Protein AF-A0A936U5T5-F1 (afdb_monomer_lite)

Radius of gyration: 50.11 Å; chains: 1; bounding box: 121×42×138 Å

Structure (mmCIF, N/CA/C/O backbone):
data_AF-A0A936U5T5-F1
#
_entry.id   AF-A0A936U5T5-F1
#
loop_
_atom_site.group_PDB
_atom_site.id
_atom_site.type_symbol
_atom_site.label_atom_id
_atom_site.label_alt_id
_atom_site.label_comp_id
_atom_site.label_asym_id
_atom_site.label_entity_id
_atom_site.label_seq_id
_atom_site.pdbx_PDB_ins_code
_atom_site.Cartn_x
_atom_site.Cartn_y
_atom_site.Cartn_z
_atom_site.occupancy
_atom_site.B_iso_or_equiv
_atom_site.auth_seq_id
_atom_site.auth_comp_id
_atom_site.auth_asym_id
_atom_site.auth_atom_id
_atom_site.pdbx_PDB_model_num
ATOM 1 N N . MET A 1 1 ? 50.072 7.100 -84.224 1.00 43.47 1 MET A N 1
ATOM 2 C CA . MET A 1 1 ? 51.448 7.571 -83.967 1.00 43.47 1 MET A CA 1
ATOM 3 C C . MET A 1 1 ? 51.485 8.010 -82.515 1.00 43.47 1 MET A C 1
ATOM 5 O O . MET A 1 1 ? 50.604 8.771 -82.146 1.00 43.47 1 MET A O 1
ATOM 9 N N . LEU A 1 2 ? 52.466 7.486 -81.767 1.00 35.78 2 LEU A N 1
ATOM 10 C CA . LEU A 1 2 ? 52.698 7.555 -80.311 1.00 35.78 2 LEU A CA 1
ATOM 11 C C . LEU A 1 2 ? 51.750 6.726 -79.426 1.00 35.78 2 LEU A C 1
ATOM 13 O O . LEU A 1 2 ? 50.545 6.804 -79.601 1.00 35.78 2 LEU A O 1
ATOM 17 N N . LEU A 1 3 ? 52.203 5.980 -78.417 1.00 32.38 3 LEU A N 1
ATOM 18 C CA . LEU A 1 3 ? 53.489 5.326 -78.128 1.00 32.38 3 LEU A CA 1
ATOM 19 C C . LEU A 1 3 ? 53.151 4.351 -76.979 1.00 32.38 3 LEU A C 1
ATOM 21 O O . LEU A 1 3 ? 52.779 4.804 -75.904 1.00 32.38 3 LEU A O 1
ATOM 25 N N . PHE A 1 4 ? 53.202 3.036 -77.208 1.00 38.31 4 PHE A N 1
ATOM 26 C CA . PHE A 1 4 ? 53.143 2.054 -76.119 1.00 38.31 4 PHE A CA 1
ATOM 27 C C . PHE A 1 4 ? 54.499 2.097 -75.414 1.00 38.31 4 PHE A C 1
ATOM 29 O O . PHE A 1 4 ? 55.505 1.676 -75.989 1.00 38.31 4 PHE A O 1
ATOM 36 N N . THR A 1 5 ? 54.551 2.641 -74.204 1.00 39.59 5 THR A N 1
ATOM 37 C CA . THR A 1 5 ? 55.725 2.528 -73.338 1.00 39.59 5 THR A CA 1
ATOM 38 C C . THR A 1 5 ? 55.729 1.117 -72.755 1.00 39.59 5 THR A C 1
ATOM 40 O O . THR A 1 5 ? 55.034 0.832 -71.786 1.00 39.59 5 THR A O 1
ATOM 43 N N . LEU A 1 6 ? 56.477 0.206 -73.385 1.00 37.16 6 LEU A N 1
ATOM 44 C CA . LEU A 1 6 ? 56.925 -1.015 -72.719 1.00 37.16 6 LEU A CA 1
ATOM 45 C C . LEU A 1 6 ? 57.830 -0.590 -71.555 1.00 37.16 6 LEU A C 1
ATOM 47 O O . LEU A 1 6 ? 58.914 -0.056 -71.796 1.00 37.16 6 LEU A O 1
ATOM 51 N N . LEU A 1 7 ? 57.409 -0.849 -70.315 1.00 41.25 7 LEU A N 1
ATOM 52 C CA . LEU A 1 7 ? 58.344 -0.949 -69.199 1.00 41.25 7 LEU A CA 1
ATOM 53 C C . LEU A 1 7 ? 59.253 -2.146 -69.492 1.00 41.25 7 LEU A C 1
ATOM 55 O O . LEU A 1 7 ? 58.819 -3.298 -69.495 1.00 41.25 7 LEU A O 1
ATOM 59 N N . SER A 1 8 ? 60.510 -1.868 -69.822 1.00 39.84 8 SER A N 1
ATOM 60 C CA . SER A 1 8 ? 61.533 -2.896 -69.923 1.00 39.84 8 SER A CA 1
ATOM 61 C C . SER A 1 8 ? 61.809 -3.439 -68.525 1.00 39.84 8 SER A C 1
ATOM 63 O O . SER A 1 8 ? 62.312 -2.707 -67.672 1.00 39.84 8 SER A O 1
ATOM 65 N N . LEU A 1 9 ? 61.519 -4.724 -68.312 1.00 45.31 9 LEU A N 1
ATOM 66 C CA . LEU A 1 9 ? 62.099 -5.509 -67.225 1.00 45.31 9 LEU A CA 1
ATOM 67 C C . LEU A 1 9 ? 63.617 -5.545 -67.454 1.00 45.31 9 LEU A C 1
ATOM 69 O O . LEU A 1 9 ? 64.144 -6.365 -68.208 1.00 45.31 9 LEU A O 1
ATOM 73 N N . THR A 1 10 ? 64.313 -4.569 -66.885 1.00 42.59 10 THR A N 1
ATOM 74 C CA . THR A 1 10 ? 65.771 -4.520 -66.902 1.00 42.59 10 THR A CA 1
ATOM 75 C C . THR A 1 10 ? 66.229 -5.471 -65.811 1.00 42.59 10 THR A C 1
ATOM 77 O O . THR A 1 10 ? 66.023 -5.210 -64.631 1.00 42.59 10 THR A O 1
ATOM 80 N N . GLY A 1 11 ? 66.753 -6.623 -66.228 1.00 39.19 11 GLY A N 1
ATOM 81 C CA . GLY A 1 11 ? 67.249 -7.650 -65.324 1.00 39.19 11 GLY A CA 1
ATOM 82 C C . GLY A 1 11 ? 68.332 -7.128 -64.381 1.00 39.19 11 GLY A C 1
ATOM 83 O O . GLY A 1 11 ? 69.068 -6.194 -64.704 1.00 39.19 11 GLY A O 1
ATOM 84 N N . CYS A 1 12 ? 68.418 -7.783 -63.225 1.00 45.00 12 CYS A N 1
ATOM 85 C CA . CYS A 1 12 ? 69.469 -7.612 -62.234 1.00 45.00 12 CYS A CA 1
ATOM 86 C C . CYS A 1 12 ? 70.849 -7.728 -62.904 1.00 45.00 12 CYS A C 1
ATOM 88 O O . CYS A 1 12 ? 71.232 -8.800 -63.373 1.00 45.00 12 CYS A O 1
ATOM 90 N N . VAL A 1 13 ? 71.602 -6.629 -62.957 1.00 39.16 13 VAL A N 1
ATOM 91 C CA . VAL A 1 13 ? 73.032 -6.647 -63.291 1.00 39.16 13 VAL A CA 1
ATOM 92 C C . VAL A 1 13 ? 73.784 -6.164 -62.062 1.00 39.16 13 VAL A C 1
ATOM 94 O O . VAL A 1 13 ? 73.657 -5.008 -61.669 1.00 39.16 13 VAL A O 1
ATOM 97 N N . THR A 1 14 ? 74.556 -7.054 -61.443 1.00 41.38 14 THR A N 1
ATOM 98 C CA . THR A 1 14 ? 75.480 -6.698 -60.366 1.00 41.38 14 THR A CA 1
ATOM 99 C C . THR A 1 14 ? 76.748 -6.089 -60.969 1.00 41.38 14 THR A C 1
ATOM 101 O O . THR A 1 14 ? 77.432 -6.705 -61.792 1.00 41.38 14 THR A O 1
ATOM 104 N N . GLU A 1 15 ? 77.075 -4.852 -60.584 1.00 43.19 15 GLU A N 1
ATOM 105 C CA . GLU A 1 15 ? 78.384 -4.273 -60.877 1.00 43.19 15 GLU A CA 1
ATOM 106 C C . GLU A 1 15 ? 79.478 -4.980 -60.056 1.00 43.19 15 GLU A C 1
ATOM 108 O O . GLU A 1 15 ? 79.537 -4.906 -58.834 1.00 43.19 15 GLU A O 1
ATOM 113 N N . THR A 1 16 ? 80.407 -5.597 -60.786 1.00 47.03 16 THR A N 1
ATOM 114 C CA . THR A 1 16 ? 81.789 -5.935 -60.402 1.00 47.03 16 THR A CA 1
ATOM 115 C C . THR A 1 16 ? 82.036 -7.016 -59.330 1.00 47.03 16 THR A C 1
ATOM 117 O O . THR A 1 16 ? 82.038 -6.770 -58.133 1.00 47.03 16 THR A O 1
ATOM 120 N N . GLY A 1 17 ? 82.512 -8.178 -59.804 1.00 35.84 17 GLY A N 1
ATOM 121 C CA . GLY A 1 17 ? 83.739 -8.781 -59.259 1.00 35.84 17 GLY A CA 1
ATOM 122 C C . GLY A 1 17 ? 83.610 -9.979 -58.309 1.00 35.84 17 GLY A C 1
ATOM 123 O O . GLY A 1 17 ? 83.728 -9.833 -57.105 1.00 35.84 17 GLY A O 1
ATOM 124 N N . ILE A 1 18 ? 83.512 -11.176 -58.901 1.00 48.06 18 ILE A N 1
ATOM 125 C CA . ILE A 1 18 ? 84.060 -12.482 -58.467 1.00 48.06 18 ILE A CA 1
ATOM 126 C C . ILE A 1 18 ? 84.327 -12.666 -56.954 1.00 48.06 18 ILE A C 1
ATOM 128 O O . ILE A 1 18 ? 85.398 -12.312 -56.457 1.00 48.06 18 ILE A O 1
ATOM 132 N N . VAL A 1 19 ? 83.471 -13.457 -56.296 1.00 38.44 19 VAL A N 1
ATOM 133 C CA . VAL A 1 19 ? 83.869 -14.319 -55.171 1.00 38.44 19 VAL A CA 1
ATOM 134 C C . VAL A 1 19 ? 83.498 -15.761 -55.515 1.00 38.44 19 VAL A C 1
ATOM 136 O O . VAL A 1 19 ? 82.379 -16.063 -55.917 1.00 38.44 19 VAL A O 1
ATOM 139 N N . LYS A 1 20 ? 84.479 -16.662 -55.417 1.00 52.16 20 LYS A N 1
ATOM 140 C CA . LYS A 1 20 ? 84.263 -18.107 -55.495 1.00 52.16 20 LYS A CA 1
ATOM 141 C C . LYS A 1 20 ? 83.532 -18.578 -54.241 1.00 52.16 20 LYS A C 1
ATOM 143 O O . LYS A 1 20 ? 84.093 -18.451 -53.157 1.00 52.16 20 LYS A O 1
ATOM 148 N N . GLY A 1 21 ? 82.424 -19.286 -54.425 1.00 40.66 21 GLY A N 1
ATOM 149 C CA . GLY A 1 21 ? 81.940 -20.253 -53.444 1.00 40.66 21 GLY A CA 1
ATOM 150 C C . GLY A 1 21 ? 80.429 -20.278 -53.319 1.00 40.66 21 GLY A C 1
ATOM 151 O O . GLY A 1 21 ? 79.883 -19.423 -52.648 1.00 40.66 21 GLY A O 1
ATOM 152 N N . GLY A 1 22 ? 79.824 -21.304 -53.926 1.00 49.12 22 GLY A N 1
ATOM 153 C CA . GLY A 1 22 ? 78.524 -21.863 -53.560 1.00 49.12 22 GLY A CA 1
ATOM 154 C C . GLY A 1 22 ? 77.356 -20.892 -53.555 1.00 49.12 22 GLY A C 1
ATOM 155 O O . GLY A 1 22 ? 76.990 -20.418 -52.492 1.00 49.12 22 GLY A O 1
ATOM 156 N N . ASP A 1 23 ? 76.724 -20.700 -54.707 1.00 44.25 23 ASP A N 1
ATOM 157 C CA . ASP A 1 23 ? 75.327 -20.290 -54.705 1.00 44.25 23 ASP A CA 1
ATOM 158 C C . ASP A 1 23 ? 74.598 -21.070 -55.794 1.00 44.25 23 ASP A C 1
ATOM 160 O O . ASP A 1 23 ? 74.861 -20.924 -56.991 1.00 44.25 23 ASP A O 1
ATOM 164 N N . ASP A 1 24 ? 73.790 -22.023 -55.344 1.00 48.78 24 ASP A N 1
ATOM 165 C CA . ASP A 1 24 ? 72.767 -22.651 -56.161 1.00 48.78 24 ASP A CA 1
ATOM 166 C C . ASP A 1 24 ? 71.641 -21.622 -56.260 1.00 48.78 24 ASP A C 1
ATOM 168 O O . ASP A 1 24 ? 70.679 -21.638 -55.498 1.00 48.78 24 ASP A O 1
ATOM 172 N N . ASP A 1 25 ? 71.851 -20.675 -57.173 1.00 57.00 25 ASP A N 1
ATOM 173 C CA . ASP A 1 25 ? 70.962 -19.580 -57.557 1.00 57.00 25 ASP A CA 1
ATOM 174 C C . ASP A 1 25 ? 69.740 -20.152 -58.316 1.00 57.00 25 ASP A C 1
ATOM 176 O O . ASP A 1 25 ? 69.478 -19.859 -59.483 1.00 57.00 25 ASP A O 1
ATOM 180 N N . THR A 1 26 ? 69.032 -21.088 -57.673 1.00 54.00 26 THR A N 1
ATOM 181 C CA . THR A 1 26 ? 67.822 -21.770 -58.159 1.00 54.00 26 THR A CA 1
ATOM 182 C C . THR A 1 26 ? 66.599 -21.465 -57.292 1.00 54.00 26 THR A C 1
ATOM 184 O O . THR A 1 26 ? 65.685 -22.284 -57.190 1.00 54.00 26 THR A O 1
ATOM 187 N N . GLY A 1 27 ? 66.535 -20.268 -56.695 1.00 51.03 27 GLY A N 1
ATOM 188 C CA . GLY A 1 27 ? 65.449 -19.930 -55.766 1.00 51.03 27 GLY A CA 1
ATOM 189 C C . GLY A 1 27 ? 64.825 -18.535 -55.843 1.00 51.03 27 GLY A C 1
ATOM 190 O O . GLY A 1 27 ? 63.761 -18.361 -55.257 1.00 51.03 27 GLY A O 1
ATOM 191 N N . CYS A 1 28 ? 65.398 -17.549 -56.543 1.00 57.16 28 CYS A N 1
ATOM 192 C CA . CYS A 1 28 ? 64.794 -16.209 -56.605 1.00 57.16 28 CYS A CA 1
ATOM 193 C C . CYS A 1 28 ? 63.663 -16.145 -57.639 1.00 57.16 28 CYS A C 1
ATOM 195 O O . CYS A 1 28 ? 63.821 -15.606 -58.736 1.00 57.16 28 CYS A O 1
ATOM 197 N N . ALA A 1 29 ? 62.500 -16.700 -57.299 1.00 60.94 29 ALA A N 1
ATOM 198 C CA . ALA A 1 29 ? 61.273 -16.244 -57.933 1.00 60.94 29 ALA A CA 1
ATOM 199 C C . ALA A 1 29 ? 61.076 -14.764 -57.547 1.00 60.94 29 ALA A C 1
ATOM 201 O O . ALA A 1 29 ? 61.153 -14.456 -56.356 1.00 60.94 29 ALA A O 1
ATOM 202 N N . PRO A 1 30 ? 60.879 -13.844 -58.511 1.00 68.38 30 PRO A N 1
ATOM 203 C CA . PRO A 1 30 ? 60.545 -12.468 -58.180 1.00 68.38 30 PRO A CA 1
ATOM 204 C C . PRO A 1 30 ? 59.215 -12.477 -57.428 1.00 68.38 30 PRO A C 1
ATOM 206 O O . PRO A 1 30 ? 58.195 -12.885 -57.986 1.00 68.38 30 PRO A O 1
ATOM 209 N N . ASN A 1 31 ? 59.249 -12.047 -56.172 1.00 81.31 31 ASN A N 1
ATOM 210 C CA . ASN A 1 31 ? 58.051 -11.822 -55.380 1.00 81.31 31 ASN A CA 1
ATOM 211 C C . ASN A 1 31 ? 57.799 -10.319 -55.303 1.00 81.31 31 ASN A C 1
ATOM 213 O O . ASN A 1 31 ? 58.730 -9.510 -55.372 1.00 81.31 31 ASN A O 1
ATOM 217 N N . VAL A 1 32 ? 56.527 -9.960 -55.192 1.00 89.44 32 VAL A N 1
ATOM 218 C CA . VAL A 1 32 ? 56.118 -8.594 -54.878 1.00 89.44 32 VAL A CA 1
ATOM 219 C C . VAL A 1 32 ? 55.895 -8.536 -53.376 1.00 89.44 32 VAL A C 1
ATOM 221 O O . VAL A 1 32 ? 55.212 -9.405 -52.832 1.00 89.44 32 VAL A O 1
ATOM 224 N N . VAL A 1 33 ? 56.520 -7.559 -52.733 1.00 93.25 33 VAL A N 1
ATOM 225 C CA . VAL A 1 33 ? 56.332 -7.248 -51.316 1.00 93.25 33 VAL A CA 1
ATOM 226 C C . VAL A 1 33 ? 55.806 -5.823 -51.172 1.00 93.25 33 VAL A C 1
ATOM 228 O O . VAL A 1 33 ? 55.945 -5.011 -52.093 1.00 93.25 33 VAL A O 1
ATOM 231 N N . TYR A 1 34 ? 55.207 -5.552 -50.024 1.00 95.31 34 TYR A N 1
ATOM 232 C CA . TYR A 1 34 ? 54.621 -4.281 -49.614 1.00 95.31 34 TYR A CA 1
ATOM 233 C C . TYR A 1 34 ? 55.226 -3.906 -48.265 1.00 95.31 34 TYR A C 1
ATOM 235 O O . TYR A 1 34 ? 55.598 -4.807 -47.506 1.00 95.31 34 TYR A O 1
ATOM 243 N N . ASP A 1 35 ? 55.396 -2.611 -48.012 1.00 95.19 35 ASP A N 1
ATOM 244 C CA . ASP A 1 35 ? 55.811 -2.156 -46.686 1.00 95.19 35 ASP A CA 1
ATOM 245 C C . ASP A 1 35 ? 54.645 -2.408 -45.710 1.00 95.19 35 ASP A C 1
ATOM 247 O O . ASP A 1 35 ? 53.486 -2.311 -46.106 1.00 95.19 35 ASP A O 1
ATOM 251 N N . ASP A 1 36 ? 54.987 -2.840 -44.497 1.00 95.38 36 ASP A N 1
ATOM 252 C CA . ASP A 1 36 ? 54.080 -3.161 -43.386 1.00 95.38 36 ASP A CA 1
ATOM 253 C C . ASP A 1 36 ? 54.572 -2.348 -42.184 1.00 95.38 36 ASP A C 1
ATOM 255 O O . ASP A 1 36 ? 55.543 -2.712 -41.497 1.00 95.38 36 ASP A O 1
ATOM 259 N N . LEU A 1 37 ? 54.027 -1.143 -42.052 1.00 95.75 37 LEU A N 1
ATOM 260 C CA . LEU A 1 37 ? 54.514 -0.118 -41.134 1.00 95.75 37 LEU A CA 1
ATOM 261 C C . LEU A 1 37 ? 53.969 -0.297 -39.716 1.00 95.75 37 LEU A C 1
ATOM 263 O O . LEU A 1 37 ? 54.635 0.143 -38.767 1.00 95.75 37 LEU A O 1
ATOM 267 N N . ASP A 1 38 ? 52.809 -0.928 -39.557 1.00 95.31 38 ASP A N 1
ATOM 268 C CA . ASP A 1 38 ? 52.161 -1.155 -38.264 1.00 95.31 38 ASP A CA 1
ATOM 269 C C . ASP A 1 38 ? 52.257 -2.601 -37.747 1.00 95.31 38 ASP A C 1
ATOM 271 O O . ASP A 1 38 ? 52.170 -2.824 -36.532 1.00 95.31 38 ASP A O 1
ATOM 275 N N . GLY A 1 39 ? 52.623 -3.552 -38.606 1.00 94.56 39 GLY A N 1
ATOM 276 C CA . GLY A 1 39 ? 52.992 -4.913 -38.246 1.00 94.56 39 GLY A CA 1
ATOM 277 C C . GLY A 1 39 ? 51.821 -5.883 -38.130 1.00 94.56 39 GLY A C 1
ATOM 278 O O . GLY A 1 39 ? 51.954 -6.864 -37.382 1.00 94.56 39 GLY A O 1
ATOM 279 N N . ASP A 1 40 ? 50.697 -5.637 -38.799 1.00 94.69 40 ASP A N 1
ATOM 280 C CA . ASP A 1 40 ? 49.503 -6.486 -38.719 1.00 94.69 40 ASP A CA 1
ATOM 281 C C . ASP A 1 40 ? 49.508 -7.686 -39.693 1.00 94.69 40 ASP A C 1
ATOM 283 O O . ASP A 1 40 ? 48.752 -8.655 -39.535 1.00 94.69 40 ASP A O 1
ATOM 287 N N . GLY A 1 41 ? 50.460 -7.695 -40.632 1.00 94.88 41 GLY A N 1
ATOM 288 C CA . GLY A 1 41 ? 50.660 -8.761 -41.609 1.00 94.88 41 GLY A CA 1
ATOM 289 C C . GLY A 1 41 ? 50.088 -8.478 -43.001 1.00 94.88 41 GLY A C 1
ATOM 290 O O . GLY A 1 41 ? 50.291 -9.308 -43.903 1.00 94.88 41 GLY A O 1
ATOM 291 N N . TYR A 1 42 ? 49.427 -7.341 -43.188 1.00 96.94 42 TYR A N 1
ATOM 292 C CA . TYR A 1 42 ? 49.051 -6.748 -44.464 1.00 96.94 42 TYR A CA 1
ATOM 293 C C . TYR A 1 42 ? 49.934 -5.524 -44.726 1.00 96.94 42 TYR A C 1
ATOM 295 O O . TYR A 1 42 ? 50.658 -5.060 -43.861 1.00 96.94 42 TYR A O 1
ATOM 303 N N . GLY A 1 43 ? 50.037 -5.122 -45.986 1.00 95.50 43 GLY A N 1
ATOM 304 C CA . GLY A 1 43 ? 50.868 -3.986 -46.360 1.00 95.50 43 GLY A CA 1
ATOM 305 C C . GLY A 1 43 ? 50.219 -3.179 -47.464 1.00 95.50 43 GLY A C 1
ATOM 306 O O . GLY A 1 43 ? 49.313 -3.666 -48.160 1.00 95.50 43 GLY A O 1
ATOM 307 N N . ALA A 1 44 ? 50.715 -1.957 -47.648 1.00 94.88 44 ALA A N 1
ATOM 308 C CA . ALA A 1 44 ? 50.169 -0.990 -48.591 1.00 94.88 44 ALA A CA 1
ATOM 309 C C . ALA A 1 44 ? 51.245 -0.334 -49.477 1.00 94.88 44 ALA A C 1
ATOM 311 O O . ALA A 1 44 ? 52.444 -0.619 -49.424 1.00 94.88 44 ALA A O 1
ATOM 312 N N . GLY A 1 45 ? 50.794 0.563 -50.359 1.00 90.38 45 GLY A N 1
ATOM 313 C CA . GLY A 1 45 ? 51.667 1.405 -51.177 1.00 90.38 45 GLY A CA 1
ATOM 314 C C . GLY A 1 45 ? 52.144 0.782 -52.494 1.00 90.38 45 GLY A C 1
ATOM 315 O O . GLY A 1 45 ? 51.517 -0.101 -53.083 1.00 90.38 45 GLY A O 1
ATOM 316 N N . GLU A 1 46 ? 53.236 1.333 -53.031 1.00 90.94 46 GLU A N 1
ATOM 317 C CA . GLU A 1 46 ? 53.767 0.917 -54.331 1.00 90.94 46 GLU A CA 1
ATOM 318 C C . GLU A 1 46 ? 54.437 -0.464 -54.233 1.00 90.94 46 GLU A C 1
ATOM 320 O O . GLU A 1 46 ? 55.282 -0.668 -53.362 1.00 90.94 46 GLU A O 1
ATOM 325 N N . PRO A 1 47 ? 54.142 -1.404 -55.151 1.00 91.19 47 PRO A N 1
ATOM 326 C CA . PRO A 1 47 ? 54.687 -2.756 -55.094 1.00 91.19 47 PRO A CA 1
ATOM 327 C C . PRO A 1 47 ? 56.214 -2.759 -55.236 1.00 91.19 47 PRO A C 1
ATOM 329 O O . PRO A 1 47 ? 56.768 -2.263 -56.225 1.00 91.19 47 PRO A O 1
ATOM 332 N N . ILE A 1 48 ? 56.904 -3.400 -54.293 1.00 89.94 48 ILE A N 1
ATOM 333 C CA . ILE A 1 48 ? 58.363 -3.511 -54.277 1.00 89.94 48 ILE A CA 1
ATOM 334 C C . ILE A 1 48 ? 58.763 -4.871 -54.853 1.00 89.94 48 ILE A C 1
ATOM 336 O O . ILE A 1 48 ? 58.364 -5.931 -54.372 1.00 89.94 48 ILE A O 1
ATOM 340 N N . ALA A 1 49 ? 59.573 -4.860 -55.913 1.00 88.31 49 ALA A N 1
ATOM 341 C CA . ALA A 1 49 ? 60.111 -6.088 -56.489 1.00 88.31 49 ALA A CA 1
ATOM 342 C C . ALA A 1 49 ? 61.266 -6.616 -55.626 1.00 88.31 49 ALA A C 1
ATOM 344 O O . ALA A 1 49 ? 62.337 -6.006 -55.582 1.00 88.31 49 ALA A O 1
ATOM 345 N N . ALA A 1 50 ? 61.070 -7.773 -54.994 1.00 82.56 50 ALA A N 1
ATOM 346 C CA . ALA A 1 50 ? 62.068 -8.419 -54.152 1.00 82.56 50 ALA A CA 1
ATOM 347 C C . ALA A 1 50 ? 62.666 -9.662 -54.829 1.00 82.56 50 ALA A C 1
ATOM 349 O O . ALA A 1 50 ? 61.983 -10.441 -55.501 1.00 82.56 50 ALA A O 1
ATOM 350 N N . CYS A 1 51 ? 63.970 -9.860 -54.629 1.00 77.38 51 CYS A N 1
ATOM 351 C CA . CYS A 1 51 ? 64.695 -11.075 -55.001 1.00 77.38 51 CYS A CA 1
ATOM 352 C C . CYS A 1 51 ? 65.091 -11.812 -53.711 1.00 77.38 51 CYS A C 1
ATOM 354 O O . CYS A 1 51 ? 66.251 -11.779 -53.306 1.00 77.38 51 CYS A O 1
ATOM 356 N N . GLY A 1 52 ? 64.104 -12.403 -53.025 1.00 77.25 52 GLY A N 1
ATOM 357 C CA . GLY A 1 52 ? 64.278 -13.063 -51.726 1.00 77.25 52 GLY A CA 1
ATOM 358 C C . GLY A 1 52 ? 62.987 -13.111 -50.890 1.00 77.25 52 GLY A C 1
ATOM 359 O O . GLY A 1 52 ? 61.938 -12.684 -51.377 1.00 77.25 52 GLY A O 1
ATOM 360 N N . PRO A 1 53 ? 63.027 -13.662 -49.658 1.00 78.44 53 PRO A N 1
ATOM 361 C CA . PRO A 1 53 ? 61.934 -13.507 -48.693 1.00 78.44 53 PRO A CA 1
ATOM 362 C C . PRO A 1 53 ? 61.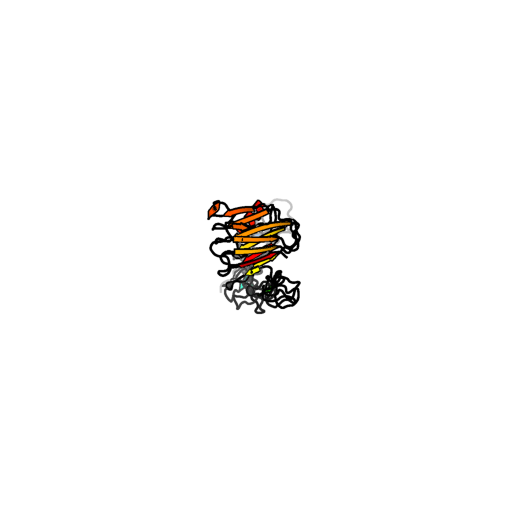749 -12.029 -48.313 1.00 78.44 53 PRO A C 1
ATOM 364 O O . PRO A 1 53 ? 62.686 -11.247 -48.457 1.00 78.44 53 PRO A O 1
ATOM 367 N N . ALA A 1 54 ? 60.561 -11.668 -47.818 1.00 82.88 54 ALA A N 1
ATOM 368 C CA . ALA A 1 54 ? 60.279 -10.310 -47.353 1.00 82.88 54 ALA A CA 1
ATOM 369 C C . ALA A 1 54 ? 61.263 -9.885 -46.248 1.00 82.88 54 ALA A C 1
ATOM 371 O O . ALA A 1 54 ? 61.611 -10.689 -45.371 1.00 82.88 54 ALA A O 1
ATOM 372 N N . GLU A 1 55 ? 61.755 -8.648 -46.331 1.00 85.06 55 GLU A N 1
ATOM 373 C CA . GLU A 1 55 ? 62.641 -8.079 -45.317 1.00 85.06 55 GLU A CA 1
ATOM 374 C C . GLU A 1 55 ? 61.837 -7.642 -44.076 1.00 85.06 55 GLU A C 1
ATOM 376 O O . GLU A 1 55 ? 60.612 -7.718 -44.042 1.00 85.06 55 GLU A O 1
ATOM 381 N N . SER A 1 56 ? 62.520 -7.236 -43.002 1.00 87.00 56 SER A N 1
ATOM 382 C CA . SER A 1 56 ? 61.838 -6.797 -41.775 1.00 87.00 56 SER A CA 1
ATOM 383 C C . SER A 1 56 ? 60.991 -5.549 -42.044 1.00 87.00 56 SER A C 1
ATOM 385 O O . SER A 1 56 ? 61.554 -4.542 -42.469 1.00 87.00 56 SER A O 1
ATOM 387 N N . GLY A 1 57 ? 59.696 -5.598 -41.713 1.00 88.62 57 GLY A N 1
ATOM 388 C CA . GLY A 1 57 ? 58.731 -4.527 -42.011 1.00 88.62 57 GLY A CA 1
ATOM 389 C C . GLY A 1 57 ? 58.145 -4.602 -43.425 1.00 88.62 57 GLY A C 1
ATOM 390 O O . GLY A 1 57 ? 57.756 -3.578 -43.969 1.00 88.62 57 GLY A O 1
ATOM 391 N N . GLN A 1 58 ? 58.170 -5.785 -44.051 1.00 92.38 58 GLN A N 1
ATOM 392 C CA . GLN A 1 58 ? 57.550 -6.039 -45.349 1.00 92.38 58 GLN A CA 1
ATOM 393 C C . GLN A 1 58 ? 56.748 -7.338 -45.336 1.00 92.38 58 GLN A C 1
ATOM 395 O O . GLN A 1 58 ? 57.158 -8.332 -44.726 1.00 92.38 58 GLN A O 1
ATOM 400 N N . VAL A 1 59 ? 55.671 -7.372 -46.116 1.00 94.44 59 VAL A N 1
ATOM 401 C CA . VAL A 1 59 ? 54.800 -8.543 -46.282 1.00 94.44 59 VAL A CA 1
ATOM 402 C C . VAL A 1 59 ? 54.472 -8.801 -47.750 1.00 94.44 59 VAL A C 1
ATOM 404 O O . VAL A 1 59 ? 54.679 -7.966 -48.625 1.00 94.44 59 VAL A O 1
ATOM 407 N N . ILE A 1 60 ? 53.993 -10.008 -48.054 1.00 93.06 60 ILE A N 1
ATOM 408 C CA . ILE A 1 60 ? 53.569 -10.398 -49.414 1.00 93.06 60 ILE A CA 1
ATOM 409 C C . ILE A 1 60 ? 52.070 -10.186 -49.655 1.00 93.06 60 ILE A C 1
ATOM 411 O O . ILE A 1 60 ? 51.600 -10.376 -50.778 1.00 93.06 60 ILE A O 1
ATOM 415 N N . VAL A 1 61 ? 51.317 -9.879 -48.598 1.00 93.50 61 VAL A N 1
ATOM 416 C CA . VAL A 1 61 ? 49.869 -9.696 -48.645 1.00 93.50 61 VAL A CA 1
ATOM 417 C C . VAL A 1 61 ? 49.598 -8.200 -48.746 1.00 93.50 61 VAL A C 1
ATOM 419 O O . VAL A 1 61 ? 50.080 -7.434 -47.928 1.00 93.50 61 VAL A O 1
ATOM 422 N N . ASN A 1 62 ? 48.884 -7.795 -49.791 1.00 93.38 62 ASN A N 1
ATOM 423 C CA . ASN A 1 62 ? 48.493 -6.406 -50.027 1.00 93.38 62 ASN A CA 1
ATOM 424 C C . ASN A 1 62 ? 47.045 -6.194 -49.590 1.00 93.38 62 ASN A C 1
ATOM 426 O O . ASN A 1 62 ? 46.293 -7.167 -49.496 1.00 93.38 62 ASN A O 1
ATOM 430 N N . GLY A 1 63 ? 46.629 -4.936 -49.508 1.00 93.94 63 GLY A N 1
ATOM 431 C CA . GLY A 1 63 ? 45.225 -4.562 -49.338 1.00 93.94 63 GLY A CA 1
ATOM 432 C C . GLY A 1 63 ? 44.939 -3.859 -48.024 1.00 93.94 63 GLY A C 1
ATOM 433 O O . GLY A 1 63 ? 43.775 -3.622 -47.744 1.00 93.94 63 GLY A O 1
ATOM 434 N N . ASP A 1 64 ? 45.978 -3.523 -47.268 1.00 97.06 64 ASP A N 1
ATOM 435 C CA . ASP A 1 64 ? 45.854 -2.635 -46.127 1.00 97.06 64 ASP A CA 1
ATOM 436 C C . ASP A 1 64 ? 45.474 -1.219 -46.602 1.00 97.06 64 ASP A C 1
ATOM 438 O O . ASP A 1 64 ? 46.090 -0.651 -47.518 1.00 97.06 64 ASP A O 1
ATOM 442 N N . CYS A 1 65 ? 44.392 -0.697 -46.032 1.00 96.38 65 CYS A N 1
ATOM 443 C CA . CYS A 1 65 ? 43.843 0.614 -46.323 1.00 96.38 65 CYS A CA 1
ATOM 444 C C . CYS A 1 65 ? 44.338 1.708 -45.353 1.00 96.38 65 CYS A C 1
ATOM 446 O O . CYS A 1 65 ? 44.277 2.886 -45.729 1.00 96.38 65 CYS A O 1
ATOM 448 N N . ASP A 1 66 ? 44.907 1.351 -44.193 1.00 96.56 66 ASP A N 1
ATOM 449 C CA . ASP A 1 66 ? 45.579 2.243 -43.238 1.00 96.56 66 ASP A CA 1
ATOM 450 C C . ASP A 1 66 ? 46.815 1.572 -42.608 1.00 96.56 66 ASP A C 1
ATOM 452 O O . ASP A 1 66 ? 46.805 1.207 -41.438 1.00 96.56 66 ASP A O 1
ATOM 456 N N . ASP A 1 67 ? 47.911 1.562 -43.378 1.00 95.00 67 ASP A N 1
ATOM 457 C CA . ASP A 1 67 ? 49.267 1.074 -43.034 1.00 95.00 67 ASP A CA 1
ATOM 458 C C . ASP A 1 67 ? 49.972 1.960 -41.986 1.00 95.00 67 ASP A C 1
ATOM 460 O O . ASP A 1 67 ? 51.115 2.405 -42.107 1.00 95.00 67 ASP A O 1
ATOM 464 N N . SER A 1 68 ? 49.227 2.374 -40.978 1.00 96.50 68 SER A N 1
ATOM 465 C CA . SER A 1 68 ? 49.689 3.062 -39.783 1.00 96.50 68 SER A CA 1
ATOM 466 C C . SER A 1 68 ? 48.901 2.648 -38.540 1.00 96.50 68 SER A C 1
ATOM 468 O O . SER A 1 68 ? 49.246 3.090 -37.433 1.00 96.50 68 SER A O 1
ATOM 470 N N . ASN A 1 69 ? 47.879 1.807 -38.711 1.00 96.62 69 ASN A N 1
ATOM 471 C CA . ASN A 1 69 ? 46.960 1.348 -37.695 1.00 96.62 69 ASN A CA 1
ATOM 472 C C . ASN A 1 69 ? 46.791 -0.184 -37.771 1.00 96.62 69 ASN A C 1
ATOM 474 O O . ASN A 1 69 ? 45.991 -0.670 -38.561 1.00 96.62 69 ASN A O 1
ATOM 478 N N . PRO A 1 70 ? 47.411 -0.947 -36.851 1.00 96.25 70 PRO A N 1
ATOM 479 C CA . PRO A 1 70 ? 47.437 -2.409 -36.931 1.00 96.25 70 PRO A CA 1
ATOM 480 C C . PRO A 1 70 ? 46.089 -3.090 -36.633 1.00 96.25 70 PRO A C 1
ATOM 482 O O . PRO A 1 70 ? 46.018 -4.318 -36.565 1.00 96.25 70 PRO A O 1
ATOM 485 N N . ASP A 1 71 ? 45.052 -2.302 -36.346 1.00 96.38 71 ASP A N 1
ATOM 486 C CA . ASP A 1 71 ? 43.682 -2.773 -36.159 1.00 96.38 71 ASP A CA 1
ATOM 487 C C . ASP A 1 71 ? 42.850 -2.671 -37.463 1.00 96.38 71 ASP A C 1
ATOM 489 O O . ASP A 1 71 ? 41.696 -3.091 -37.447 1.00 96.38 71 ASP A O 1
ATOM 493 N N . VAL A 1 72 ? 43.417 -2.155 -38.568 1.00 97.00 72 VAL A N 1
ATOM 494 C CA . VAL A 1 72 ? 42.749 -1.954 -39.869 1.00 97.00 72 VAL A CA 1
ATOM 495 C C . VAL A 1 72 ? 43.438 -2.786 -40.954 1.00 97.00 72 VAL A C 1
ATOM 497 O O . VAL A 1 72 ? 44.527 -2.460 -41.403 1.00 97.00 72 VAL A O 1
ATOM 500 N N . SER A 1 73 ? 42.795 -3.860 -41.408 1.00 96.50 73 SER A N 1
ATOM 501 C CA . SER A 1 73 ? 43.261 -4.676 -42.535 1.00 96.50 73 SER A CA 1
ATOM 502 C C . SER A 1 73 ? 42.208 -5.662 -43.028 1.00 96.50 73 SER A C 1
ATOM 504 O O . SER A 1 73 ? 41.296 -5.999 -42.285 1.00 96.50 73 SER A O 1
ATOM 506 N N . PRO A 1 74 ? 42.387 -6.291 -44.211 1.00 96.19 74 PRO A N 1
ATOM 507 C CA . PRO A 1 74 ? 41.457 -7.281 -44.779 1.00 96.19 74 PRO A CA 1
ATOM 508 C C . PRO A 1 74 ? 41.022 -8.484 -43.923 1.00 96.19 74 PRO A C 1
ATOM 510 O O . PRO A 1 74 ? 40.244 -9.318 -44.390 1.00 96.19 74 PRO A O 1
ATOM 513 N N . ALA A 1 75 ? 41.585 -8.673 -42.728 1.00 93.75 75 ALA A N 1
ATOM 514 C CA . ALA A 1 75 ? 41.161 -9.700 -41.777 1.00 93.75 75 ALA A CA 1
ATOM 515 C C . ALA A 1 75 ? 40.738 -9.145 -40.409 1.00 93.75 75 ALA A C 1
ATOM 517 O O . ALA A 1 75 ? 40.486 -9.946 -39.498 1.00 93.75 75 ALA A O 1
ATOM 518 N N . ALA A 1 76 ? 40.682 -7.823 -40.253 1.00 93.75 76 ALA A N 1
ATOM 519 C CA . ALA A 1 76 ? 40.086 -7.185 -39.098 1.00 93.75 76 ALA A CA 1
ATOM 520 C C . ALA A 1 76 ? 38.587 -7.516 -39.019 1.00 93.75 76 ALA A C 1
ATOM 522 O O . ALA A 1 76 ? 37.982 -8.057 -39.945 1.00 93.75 76 ALA A O 1
ATOM 523 N N . ILE A 1 77 ? 38.011 -7.280 -37.845 1.00 90.25 77 ILE A N 1
ATOM 524 C CA . ILE A 1 77 ? 36.572 -7.400 -37.623 1.00 90.25 77 ILE A CA 1
ATOM 525 C C . ILE A 1 77 ? 36.054 -5.981 -37.481 1.00 90.25 77 ILE A C 1
ATOM 527 O O . ILE A 1 77 ? 36.524 -5.280 -36.586 1.00 90.25 77 ILE A O 1
ATOM 531 N N . GLU A 1 78 ? 35.055 -5.639 -38.285 1.00 90.00 78 GLU A N 1
ATOM 532 C CA . GLU A 1 78 ? 34.346 -4.363 -38.231 1.00 90.00 78 GLU A CA 1
ATOM 533 C C . GLU A 1 78 ? 33.894 -4.000 -36.810 1.00 90.00 78 GLU A C 1
ATOM 535 O O . GLU A 1 78 ? 33.277 -4.796 -36.078 1.00 90.00 78 GLU A O 1
ATOM 540 N N . GLN A 1 79 ? 34.208 -2.771 -36.416 1.00 89.38 79 GLN A N 1
ATOM 541 C CA . GLN A 1 79 ? 33.758 -2.133 -35.190 1.00 89.38 79 GLN A CA 1
ATOM 542 C C . GLN A 1 79 ? 32.915 -0.913 -35.549 1.00 89.38 79 GLN A C 1
ATOM 544 O O . GLN A 1 79 ? 33.161 -0.259 -36.539 1.00 89.38 79 GLN A O 1
ATOM 549 N N . CYS A 1 80 ? 31.947 -0.547 -34.702 1.00 89.44 80 CYS A N 1
ATOM 550 C CA . CYS A 1 80 ? 31.213 0.709 -34.887 1.00 89.44 80 CYS A CA 1
ATOM 551 C C . CYS A 1 80 ? 32.096 1.917 -34.504 1.00 89.44 80 CYS A C 1
ATOM 553 O O . CYS A 1 80 ? 31.947 2.463 -33.400 1.00 89.44 80 CYS A O 1
ATOM 555 N N . ASN A 1 81 ? 33.076 2.269 -35.336 1.00 89.31 81 ASN A N 1
ATOM 556 C CA . ASN A 1 81 ? 34.077 3.308 -35.076 1.00 89.31 81 ASN A CA 1
ATOM 557 C C . ASN A 1 81 ? 34.219 4.320 -36.234 1.00 89.31 81 ASN A C 1
ATOM 559 O O . ASN A 1 81 ? 35.110 5.174 -36.157 1.00 89.31 81 ASN A O 1
ATOM 563 N N . ASP A 1 82 ? 33.329 4.268 -37.232 1.00 90.44 82 ASP A N 1
ATOM 564 C CA . ASP A 1 82 ? 33.367 5.059 -38.468 1.00 90.44 82 ASP A CA 1
ATOM 565 C C . ASP A 1 82 ? 34.612 4.780 -39.342 1.00 90.44 82 ASP A C 1
ATOM 567 O O . ASP A 1 82 ? 35.040 5.646 -40.122 1.00 90.44 82 ASP A O 1
ATOM 571 N N . VAL A 1 83 ? 35.219 3.597 -39.206 1.00 92.69 83 VAL A N 1
ATOM 572 C CA . VAL A 1 83 ? 36.380 3.133 -39.976 1.00 92.69 83 VAL A CA 1
ATOM 573 C C . VAL A 1 83 ? 36.012 1.830 -40.680 1.00 92.69 83 VAL A C 1
ATOM 575 O O . VAL A 1 83 ? 35.426 0.940 -40.091 1.00 92.69 83 VAL A O 1
ATOM 578 N N . ASP A 1 84 ? 36.374 1.740 -41.958 1.00 94.12 84 ASP A N 1
ATOM 579 C CA . ASP A 1 84 ? 36.401 0.485 -42.719 1.00 94.12 84 ASP A CA 1
ATOM 580 C C . ASP A 1 84 ? 37.593 -0.332 -42.193 1.00 94.12 84 ASP A C 1
ATOM 582 O O . ASP A 1 84 ? 38.723 -0.155 -42.659 1.00 94.12 84 ASP A O 1
ATOM 586 N N . ASP A 1 85 ? 37.371 -1.084 -41.111 1.00 94.81 85 ASP A N 1
ATOM 587 C CA . ASP A 1 85 ? 38.412 -1.835 -40.409 1.00 94.81 85 ASP A CA 1
ATOM 588 C C . ASP A 1 85 ? 38.882 -3.011 -41.279 1.00 94.81 85 ASP A C 1
ATOM 590 O O . ASP A 1 85 ? 40.068 -3.337 -41.276 1.00 94.81 85 ASP A O 1
ATOM 594 N N . ASP A 1 86 ? 37.985 -3.645 -42.037 1.00 94.94 86 ASP A N 1
ATOM 595 C CA . ASP A 1 86 ? 38.258 -4.815 -42.869 1.00 94.94 86 ASP A CA 1
ATOM 596 C C . ASP A 1 86 ? 38.605 -4.498 -44.336 1.00 94.94 86 ASP A C 1
ATOM 598 O O . ASP A 1 86 ? 38.851 -5.399 -45.147 1.00 94.94 86 ASP A O 1
ATOM 602 N N . CYS A 1 87 ? 38.746 -3.213 -44.663 1.00 96.12 87 CYS A N 1
ATOM 603 C CA . CYS A 1 87 ? 39.179 -2.696 -45.959 1.00 96.12 87 CYS A CA 1
ATOM 604 C C . CYS A 1 87 ? 38.371 -3.239 -47.157 1.00 96.12 87 CYS A C 1
ATOM 606 O O . CYS A 1 87 ? 38.914 -3.357 -48.272 1.00 96.12 87 CYS A O 1
ATOM 608 N N . ASP A 1 88 ? 37.101 -3.603 -46.969 1.00 94.50 88 ASP A N 1
ATOM 609 C CA . ASP A 1 88 ? 36.235 -4.102 -48.037 1.00 94.50 88 ASP A CA 1
ATOM 610 C C . ASP A 1 88 ? 35.535 -2.978 -48.829 1.00 94.50 88 ASP A C 1
ATOM 612 O O . ASP A 1 88 ? 35.079 -3.192 -49.967 1.00 94.50 88 ASP A O 1
ATOM 616 N N . GLY A 1 89 ? 35.595 -1.752 -48.300 1.00 93.25 89 GLY A N 1
ATOM 617 C CA . GLY A 1 89 ? 35.064 -0.527 -48.882 1.00 93.25 89 GLY A CA 1
ATOM 618 C C . GLY A 1 89 ? 33.730 -0.063 -48.295 1.00 93.25 89 GLY A C 1
ATOM 619 O O . GLY A 1 89 ? 33.270 1.016 -48.698 1.00 93.25 89 GLY A O 1
ATOM 620 N N . ASP A 1 90 ? 33.122 -0.828 -47.389 1.00 91.50 90 ASP A N 1
ATOM 621 C CA . ASP A 1 90 ? 31.903 -0.487 -46.664 1.00 91.50 90 ASP A CA 1
ATOM 622 C C . ASP A 1 90 ? 32.224 -0.263 -45.170 1.00 91.50 90 ASP A C 1
ATOM 624 O O . ASP A 1 90 ? 32.629 -1.158 -44.450 1.00 91.50 90 ASP A O 1
ATOM 628 N N . VAL A 1 91 ? 32.022 0.968 -44.689 1.00 89.94 91 VAL A N 1
ATOM 629 C CA . VAL A 1 91 ? 32.290 1.333 -43.284 1.00 89.94 91 VAL A CA 1
ATOM 630 C C . VAL A 1 91 ? 31.253 0.704 -42.350 1.00 89.94 91 VAL A C 1
ATOM 632 O O . VAL A 1 91 ? 30.049 0.886 -42.579 1.00 89.94 91 VAL A O 1
ATOM 635 N N . ASP A 1 92 ? 31.715 0.064 -41.272 1.00 88.00 92 ASP A N 1
ATOM 636 C CA . ASP A 1 92 ? 30.917 -0.538 -40.202 1.00 88.00 92 ASP A CA 1
ATOM 637 C C . ASP A 1 92 ? 29.905 -1.601 -40.724 1.00 88.00 92 ASP A C 1
ATOM 639 O O . ASP A 1 92 ? 28.791 -1.741 -40.194 1.00 88.00 92 ASP A O 1
ATOM 643 N N . ASP A 1 93 ? 30.242 -2.347 -41.790 1.00 85.94 93 ASP A N 1
ATOM 644 C CA . ASP A 1 93 ? 29.434 -3.477 -42.292 1.00 85.94 93 ASP A CA 1
ATOM 645 C C . ASP A 1 93 ? 29.517 -4.692 -41.353 1.00 85.94 93 ASP A C 1
ATOM 647 O O . ASP A 1 93 ? 30.443 -4.854 -40.571 1.00 85.94 93 ASP A O 1
ATOM 651 N N . GLY A 1 94 ? 28.517 -5.581 -41.384 1.00 75.94 94 GLY A N 1
ATOM 652 C CA . GLY A 1 94 ? 28.655 -6.917 -40.787 1.00 75.94 94 GLY A CA 1
ATOM 653 C C . GLY A 1 94 ? 28.790 -6.967 -39.255 1.00 75.94 94 GLY A C 1
ATOM 654 O O . GLY A 1 94 ? 28.723 -8.055 -38.669 1.00 75.94 94 GLY A O 1
ATOM 655 N N . VAL A 1 95 ? 28.905 -5.821 -38.583 1.00 80.44 95 VAL A N 1
ATOM 656 C CA . VAL A 1 95 ? 28.996 -5.690 -37.135 1.00 80.44 95 VAL A CA 1
ATOM 657 C C . VAL A 1 95 ? 27.607 -5.797 -36.510 1.00 80.44 95 VAL A C 1
ATOM 659 O O . VAL A 1 95 ? 26.622 -5.182 -36.928 1.00 80.44 95 VAL A O 1
ATOM 662 N N . GLY A 1 96 ? 27.506 -6.615 -35.461 1.00 69.81 96 GLY A N 1
ATOM 663 C CA . GLY A 1 96 ? 26.327 -6.650 -34.602 1.00 69.81 96 GLY A CA 1
ATOM 664 C C . GLY A 1 96 ? 26.266 -5.365 -33.783 1.00 69.81 96 GLY A C 1
ATOM 665 O O . GLY A 1 96 ? 26.744 -5.347 -32.652 1.00 69.81 96 GLY A O 1
ATOM 666 N N . GLY A 1 97 ? 25.738 -4.295 -34.377 1.00 78.62 97 GLY A N 1
ATOM 667 C CA . GLY A 1 97 ? 25.598 -2.992 -33.734 1.00 78.62 97 GLY A CA 1
ATOM 668 C C . GLY A 1 97 ? 24.672 -3.008 -32.513 1.00 78.62 97 GLY A C 1
ATOM 669 O O . GLY A 1 97 ? 24.160 -4.045 -32.078 1.00 78.62 97 GLY A O 1
ATOM 670 N N . ALA A 1 98 ? 24.431 -1.828 -31.947 1.00 86.94 98 ALA A N 1
ATOM 671 C CA . ALA A 1 98 ? 23.474 -1.686 -30.860 1.00 86.94 98 ALA A CA 1
ATOM 672 C C . ALA A 1 98 ? 22.054 -2.057 -31.325 1.00 86.94 98 ALA A C 1
ATOM 674 O O . ALA A 1 98 ? 21.711 -1.969 -32.506 1.00 86.94 98 ALA A O 1
ATOM 675 N N . THR A 1 99 ? 21.227 -2.512 -30.381 1.00 90.81 99 THR A N 1
ATOM 676 C CA . THR A 1 99 ? 19.793 -2.707 -30.620 1.00 90.81 99 THR A CA 1
ATOM 677 C C . THR A 1 99 ? 19.058 -1.430 -30.247 1.00 90.81 99 THR A C 1
ATOM 679 O O . THR A 1 99 ? 19.246 -0.907 -29.148 1.00 90.81 99 THR A O 1
ATOM 682 N N . TRP A 1 100 ? 18.224 -0.963 -31.164 1.00 93.44 100 TRP A N 1
ATOM 683 C CA . TRP A 1 100 ? 17.442 0.257 -31.056 1.00 93.44 100 TRP A CA 1
ATOM 684 C C . TRP A 1 100 ? 15.955 -0.074 -31.171 1.00 93.44 100 TRP A C 1
ATOM 686 O O . TRP A 1 100 ? 15.591 -0.959 -31.944 1.00 93.44 100 TRP A O 1
ATOM 696 N N . TYR A 1 101 ? 15.110 0.643 -30.439 1.00 95.50 101 TYR A N 1
ATOM 697 C CA . TYR A 1 101 ? 13.661 0.448 -30.394 1.00 95.50 101 TYR A CA 1
ATOM 698 C C . TYR A 1 101 ? 12.957 1.741 -30.796 1.00 95.50 101 TYR A C 1
ATOM 700 O O . TYR A 1 101 ? 13.318 2.804 -30.296 1.00 95.50 101 TYR A O 1
ATOM 708 N N . ALA A 1 102 ? 12.004 1.681 -31.722 1.00 94.12 102 ALA A N 1
ATOM 709 C CA . ALA A 1 102 ? 11.214 2.856 -32.086 1.00 94.12 102 ALA A CA 1
ATOM 710 C C . ALA A 1 102 ? 10.200 3.180 -30.978 1.00 94.12 102 ALA A C 1
ATOM 712 O O . ALA A 1 102 ? 9.556 2.264 -30.486 1.00 94.12 102 ALA A O 1
ATOM 713 N N . ASP A 1 103 ? 10.083 4.458 -30.620 1.00 94.56 103 ASP A N 1
ATOM 714 C CA . ASP A 1 103 ? 9.102 4.992 -29.664 1.00 94.56 103 ASP A CA 1
ATOM 715 C C . ASP A 1 103 ? 8.095 5.844 -30.455 1.00 94.56 103 ASP A C 1
ATOM 717 O O . ASP A 1 103 ? 8.384 6.983 -30.846 1.00 94.56 103 ASP A O 1
ATOM 721 N N . GLU A 1 104 ? 6.970 5.235 -30.839 1.00 94.62 104 GLU A N 1
ATOM 722 C CA . GLU A 1 104 ? 5.997 5.842 -31.756 1.00 94.62 104 GLU A CA 1
ATOM 723 C C . GLU A 1 104 ? 4.987 6.761 -31.041 1.00 94.62 104 GLU A C 1
ATOM 725 O O . GLU A 1 104 ? 4.489 7.713 -31.661 1.00 94.62 104 GLU A O 1
ATOM 730 N N . ASP A 1 105 ? 4.725 6.549 -29.750 1.00 94.62 105 ASP A N 1
ATOM 731 C CA . ASP A 1 105 ? 3.756 7.315 -28.958 1.00 94.62 105 ASP A CA 1
ATOM 732 C C . ASP A 1 105 ? 4.378 8.276 -27.925 1.00 94.62 105 ASP A C 1
ATOM 734 O O . ASP A 1 105 ? 3.698 9.207 -27.466 1.00 94.62 105 ASP A O 1
ATOM 738 N N . GLY A 1 106 ? 5.680 8.158 -27.667 1.00 94.00 106 GLY A N 1
ATOM 739 C CA . GLY A 1 106 ? 6.486 9.090 -26.892 1.00 94.00 106 GLY A CA 1
ATOM 740 C C . GLY A 1 106 ? 6.496 8.845 -25.385 1.00 94.00 106 GLY A C 1
ATOM 741 O O . GLY A 1 106 ? 6.673 9.821 -24.640 1.00 94.00 106 GLY A O 1
ATOM 742 N N . ASP A 1 107 ? 6.281 7.618 -24.915 1.00 93.56 107 ASP A N 1
ATOM 743 C CA . ASP A 1 107 ? 6.324 7.288 -23.485 1.00 93.56 107 ASP A CA 1
ATOM 744 C C . ASP A 1 107 ? 7.730 6.993 -22.933 1.00 93.56 107 ASP A C 1
ATOM 746 O O . ASP A 1 107 ? 7.951 7.037 -21.716 1.00 93.56 107 ASP A O 1
ATOM 750 N N . GLY A 1 108 ? 8.716 6.820 -23.818 1.00 93.75 108 GLY A N 1
ATOM 751 C CA . GLY A 1 108 ? 10.099 6.541 -23.449 1.00 93.75 108 GLY A CA 1
ATOM 752 C C . GLY A 1 108 ? 10.454 5.054 -23.335 1.00 93.75 108 GLY A C 1
ATOM 753 O O . GLY A 1 108 ? 11.545 4.740 -22.837 1.00 93.75 108 GLY A O 1
ATOM 754 N N . VAL A 1 109 ? 9.595 4.156 -23.807 1.00 95.94 109 VAL A N 1
ATOM 755 C CA . VAL A 1 109 ? 9.865 2.743 -24.085 1.00 95.94 109 VAL A CA 1
ATOM 756 C C . VAL A 1 109 ? 9.623 2.510 -25.579 1.00 95.94 109 VAL A C 1
ATOM 758 O O . VAL A 1 109 ? 8.829 3.195 -26.197 1.00 95.94 109 VAL A O 1
ATOM 761 N N . GLY A 1 110 ? 10.386 1.617 -26.213 1.00 94.44 110 GLY A N 1
ATOM 762 C CA . GLY A 1 110 ? 10.135 1.282 -27.617 1.00 94.44 110 GLY A CA 1
ATOM 763 C C . GLY A 1 110 ? 9.669 -0.157 -27.814 1.00 94.44 110 GLY A C 1
ATOM 764 O O . GLY A 1 110 ? 10.031 -1.051 -27.038 1.00 94.44 110 GLY A O 1
ATOM 765 N N . GLY A 1 111 ? 8.920 -0.413 -28.884 1.00 92.81 111 GLY A N 1
ATOM 766 C CA . GLY A 1 111 ? 8.461 -1.752 -29.253 1.00 92.81 111 GLY A CA 1
ATOM 767 C C . GLY A 1 111 ? 9.330 -2.376 -30.335 1.00 92.81 111 GLY A C 1
ATOM 768 O O . GLY A 1 111 ? 10.183 -3.228 -30.061 1.00 92.81 111 GLY A O 1
ATOM 769 N N . ALA A 1 112 ? 9.133 -1.988 -31.597 1.00 90.56 112 ALA A N 1
ATOM 770 C CA . ALA A 1 112 ? 9.826 -2.617 -32.725 1.00 90.56 112 ALA A CA 1
ATOM 771 C C . ALA A 1 112 ? 11.360 -2.431 -32.678 1.00 90.56 112 ALA A C 1
ATOM 773 O O . ALA A 1 112 ? 11.870 -1.310 -32.735 1.00 90.56 112 ALA A O 1
ATOM 774 N N . MET A 1 113 ? 12.109 -3.546 -32.648 1.00 91.88 113 MET A N 1
ATOM 775 C CA . MET A 1 113 ? 13.579 -3.529 -32.623 1.00 91.88 113 MET A CA 1
ATOM 776 C C . MET A 1 113 ? 14.230 -3.456 -34.014 1.00 91.88 113 MET A C 1
ATOM 778 O O . MET A 1 113 ? 13.803 -4.117 -34.965 1.00 91.88 113 MET A O 1
ATOM 782 N N . THR A 1 114 ? 15.351 -2.742 -34.098 1.00 90.12 114 THR A N 1
ATOM 783 C CA . THR A 1 114 ? 16.314 -2.768 -35.207 1.00 90.12 114 THR A CA 1
ATOM 784 C C . THR A 1 114 ? 17.747 -2.832 -34.670 1.00 90.12 114 THR A C 1
ATOM 786 O O . THR A 1 114 ? 17.997 -2.517 -33.509 1.00 90.12 114 THR A O 1
ATOM 789 N N . THR A 1 115 ? 18.705 -3.249 -35.495 1.00 89.25 115 THR A N 1
ATOM 790 C CA . THR A 1 115 ? 20.124 -3.347 -35.116 1.00 89.25 115 THR A CA 1
ATOM 791 C C . THR A 1 115 ? 20.970 -2.499 -36.057 1.00 89.25 115 THR A C 1
ATOM 793 O O . THR A 1 115 ? 20.738 -2.518 -37.265 1.00 89.25 115 THR A O 1
ATOM 796 N N . GLY A 1 116 ? 21.938 -1.759 -35.515 1.00 86.56 116 GLY A N 1
ATOM 797 C CA . GLY A 1 116 ? 22.868 -0.942 -36.298 1.00 86.56 116 GLY A CA 1
ATOM 798 C C . GLY A 1 116 ? 23.839 -0.150 -35.422 1.00 86.56 116 GLY A C 1
ATOM 799 O O . GLY A 1 116 ? 23.628 -0.023 -34.213 1.00 86.56 116 GLY A O 1
ATOM 800 N N . CYS A 1 117 ? 24.913 0.362 -36.020 1.00 85.31 117 CYS A N 1
ATOM 801 C CA . CYS A 1 117 ? 25.898 1.185 -35.312 1.00 85.31 117 CYS A CA 1
ATOM 802 C C . CYS A 1 117 ? 25.335 2.542 -34.893 1.00 85.31 117 CYS A C 1
ATOM 804 O O . CYS A 1 117 ? 25.525 2.970 -33.755 1.00 85.31 117 CYS A O 1
ATOM 806 N N . GLU A 1 118 ? 24.568 3.172 -35.780 1.00 84.75 118 GLU A N 1
ATOM 807 C CA . GLU A 1 118 ? 23.893 4.432 -35.495 1.00 84.75 118 GLU A CA 1
ATOM 808 C C . GLU A 1 118 ? 22.447 4.206 -35.048 1.00 84.75 118 GLU A C 1
ATOM 810 O O . GLU A 1 118 ? 21.726 3.360 -35.586 1.00 84.75 118 GLU A O 1
ATOM 815 N N . ALA A 1 119 ? 22.015 5.001 -34.068 1.00 86.19 119 ALA A N 1
ATOM 816 C CA . ALA A 1 119 ? 20.620 5.057 -33.662 1.00 86.19 119 ALA A CA 1
ATOM 817 C C . ALA A 1 119 ? 19.783 5.708 -34.773 1.00 86.19 119 ALA A C 1
ATOM 819 O O . ALA A 1 119 ? 20.099 6.830 -35.181 1.00 86.19 119 ALA A O 1
ATOM 820 N N . PRO A 1 120 ? 18.690 5.076 -35.232 1.00 88.00 120 PRO A N 1
ATOM 821 C CA . PRO A 1 120 ? 17.689 5.780 -36.019 1.00 88.00 120 PRO A CA 1
ATOM 822 C C . PRO A 1 120 ? 17.149 6.999 -35.261 1.00 88.00 120 PRO A C 1
ATOM 824 O O . PRO A 1 120 ? 17.060 6.990 -34.030 1.00 88.00 120 PRO A O 1
ATOM 827 N N . ASP A 1 121 ? 16.743 8.037 -35.995 1.00 88.00 121 ASP A N 1
ATOM 828 C CA . ASP A 1 121 ? 16.125 9.225 -35.403 1.00 88.00 121 ASP A CA 1
ATOM 829 C C . ASP A 1 121 ? 14.924 8.832 -34.525 1.00 88.00 121 ASP A C 1
ATOM 831 O O . ASP A 1 121 ? 13.952 8.254 -35.010 1.00 88.00 121 ASP A O 1
ATOM 835 N N . GLY A 1 122 ? 14.992 9.175 -33.236 1.00 85.44 122 GLY A N 1
ATOM 836 C CA . GLY A 1 122 ? 13.933 8.891 -32.263 1.00 85.44 122 GLY A CA 1
ATOM 837 C C . GLY A 1 122 ? 13.966 7.490 -31.650 1.00 85.44 122 GLY A C 1
ATOM 838 O O . GLY A 1 122 ? 13.097 7.185 -30.844 1.00 85.44 122 GLY A O 1
ATOM 839 N N . ALA A 1 123 ? 14.950 6.650 -31.981 1.00 90.81 123 ALA A N 1
ATOM 840 C CA . ALA A 1 123 ? 15.050 5.321 -31.395 1.00 90.81 123 ALA A CA 1
ATOM 841 C C . ALA A 1 123 ? 15.701 5.328 -29.999 1.00 90.81 123 ALA A C 1
ATOM 843 O O . ALA A 1 123 ? 16.619 6.101 -29.707 1.00 90.81 123 ALA A O 1
ATOM 844 N N . LEU A 1 124 ? 15.243 4.417 -29.147 1.00 93.62 124 LEU A N 1
ATOM 845 C CA . LEU A 1 124 ? 15.670 4.223 -27.767 1.00 93.62 124 LEU A CA 1
ATOM 846 C C . LEU A 1 124 ? 16.504 2.951 -27.615 1.00 93.62 124 LEU A C 1
ATOM 848 O O . LEU A 1 124 ? 16.496 2.066 -28.464 1.00 93.62 124 LEU A O 1
ATOM 852 N N . THR A 1 125 ? 17.219 2.831 -26.499 1.00 92.00 125 THR A N 1
ATOM 853 C CA . THR A 1 125 ? 17.938 1.597 -26.125 1.00 92.00 125 THR A CA 1
ATOM 854 C C . THR A 1 125 ? 17.105 0.659 -25.252 1.00 92.00 125 THR A C 1
ATOM 856 O O . THR A 1 125 ? 17.532 -0.458 -24.964 1.00 92.00 125 THR A O 1
ATOM 859 N N . THR A 1 126 ? 15.952 1.132 -24.780 1.00 91.31 126 THR A N 1
ATOM 860 C CA . THR A 1 126 ? 15.039 0.390 -23.911 1.00 91.31 126 THR A CA 1
ATOM 861 C C . THR A 1 126 ? 13.885 -0.121 -24.754 1.00 91.31 126 THR A C 1
ATOM 863 O O . THR A 1 126 ? 13.229 0.671 -25.424 1.00 91.31 126 THR A O 1
ATOM 866 N N . GLY A 1 127 ? 13.667 -1.432 -24.719 1.00 93.44 127 GLY A N 1
ATOM 867 C CA . GLY A 1 127 ? 12.552 -2.079 -25.395 1.00 93.44 127 GLY A CA 1
ATOM 868 C C . GLY A 1 127 ? 11.529 -2.633 -24.411 1.00 93.44 127 GLY A C 1
ATOM 869 O O . GLY A 1 127 ? 11.811 -2.709 -23.213 1.00 93.44 127 GLY A O 1
ATOM 870 N N . GLY A 1 128 ? 10.404 -3.103 -24.938 1.00 93.56 128 GLY A N 1
ATOM 871 C CA . GLY A 1 128 ? 9.385 -3.820 -24.167 1.00 93.56 128 GLY A CA 1
ATOM 872 C C . GLY A 1 128 ? 7.995 -3.200 -24.220 1.00 93.56 128 GLY A C 1
ATOM 873 O O . GLY A 1 128 ? 7.121 -3.707 -23.530 1.00 93.56 128 GLY A O 1
ATOM 874 N N . ASP A 1 129 ? 7.797 -2.155 -25.023 1.00 96.25 129 ASP A N 1
ATOM 875 C CA . ASP A 1 129 ? 6.471 -1.611 -25.301 1.00 96.25 129 ASP A CA 1
ATOM 876 C C . ASP A 1 129 ? 5.627 -2.659 -26.051 1.00 96.25 129 ASP A C 1
ATOM 878 O O . ASP A 1 129 ? 6.077 -3.272 -27.032 1.00 96.25 129 ASP A O 1
ATOM 882 N N . CYS A 1 130 ? 4.433 -2.928 -25.524 1.00 95.31 130 CYS A N 1
ATOM 883 C CA . CYS A 1 130 ? 3.488 -3.882 -26.081 1.00 95.31 130 CYS A CA 1
ATOM 884 C C . CYS A 1 130 ? 2.381 -3.228 -26.932 1.00 95.31 130 CYS A C 1
ATOM 886 O O . CYS A 1 130 ? 1.714 -3.956 -27.681 1.00 95.31 130 CYS A O 1
ATOM 888 N N . ASP A 1 131 ? 2.228 -1.899 -26.909 1.00 95.88 131 ASP A N 1
ATOM 889 C CA . ASP A 1 131 ? 1.377 -1.117 -27.813 1.00 95.88 131 ASP A CA 1
ATOM 890 C C . ASP A 1 131 ? 2.005 0.249 -28.154 1.00 95.88 131 ASP A C 1
ATOM 892 O O . ASP A 1 131 ? 1.576 1.272 -27.634 1.00 95.88 131 ASP A O 1
ATOM 896 N N . ASP A 1 132 ? 2.881 0.252 -29.171 1.00 93.44 132 ASP A N 1
ATOM 897 C CA . ASP A 1 132 ? 3.577 1.423 -29.755 1.00 93.44 132 ASP A CA 1
ATOM 898 C C . ASP A 1 132 ? 2.666 2.629 -30.132 1.00 93.44 132 ASP A C 1
ATOM 900 O O . ASP A 1 132 ? 3.130 3.665 -30.607 1.00 93.44 132 ASP A O 1
ATOM 904 N N . ASN A 1 133 ? 1.337 2.508 -30.043 1.00 96.12 133 ASN A N 1
ATOM 905 C CA . ASN A 1 133 ? 0.394 3.584 -30.361 1.00 96.12 133 ASN A CA 1
ATOM 906 C C . ASN A 1 133 ? -0.280 4.196 -29.124 1.00 96.12 133 ASN A C 1
ATOM 908 O O . ASN A 1 133 ? -1.153 5.065 -29.287 1.00 96.12 133 ASN A O 1
ATOM 912 N N . ASN A 1 134 ? 0.049 3.743 -27.916 1.00 96.75 134 ASN A N 1
ATOM 913 C CA . ASN A 1 134 ? -0.595 4.162 -26.685 1.00 96.75 134 ASN A CA 1
ATOM 914 C C . ASN A 1 134 ? 0.367 4.240 -25.491 1.00 96.75 134 ASN A C 1
ATOM 916 O O . ASN A 1 134 ? 0.475 3.301 -24.716 1.00 96.75 134 ASN A O 1
ATOM 920 N N . ALA A 1 135 ? 0.826 5.463 -25.218 1.00 96.38 135 ALA A N 1
ATOM 921 C CA . ALA A 1 135 ? 1.726 5.830 -24.121 1.00 96.38 135 ALA A CA 1
ATOM 922 C C . ALA A 1 135 ? 1.241 5.514 -22.683 1.00 96.38 135 ALA A C 1
ATOM 924 O O . ALA A 1 135 ? 1.844 5.953 -21.703 1.00 96.38 135 ALA A O 1
ATOM 925 N N . ASN A 1 136 ? 0.079 4.870 -22.530 1.00 96.50 136 ASN A N 1
ATOM 926 C CA . ASN A 1 136 ? -0.418 4.336 -21.260 1.00 96.50 136 ASN A CA 1
ATOM 927 C C . ASN A 1 136 ? -0.389 2.794 -21.240 1.00 96.50 136 ASN A C 1
ATOM 929 O O . ASN A 1 136 ? -1.104 2.204 -20.436 1.00 96.50 136 ASN A O 1
ATOM 933 N N . ILE A 1 137 ? 0.347 2.156 -22.151 1.00 97.12 137 ILE A N 1
ATOM 934 C CA . ILE A 1 137 ? 0.545 0.709 -22.234 1.00 97.12 137 ILE A CA 1
ATOM 935 C C . ILE A 1 137 ? 2.041 0.469 -22.462 1.00 97.12 137 ILE A C 1
ATOM 937 O O . ILE A 1 137 ? 2.499 0.403 -23.593 1.00 97.12 137 ILE A O 1
ATOM 941 N N . ALA A 1 138 ? 2.804 0.389 -21.377 1.00 96.88 138 ALA A N 1
ATOM 942 C CA . ALA A 1 138 ? 4.239 0.153 -21.399 1.00 96.88 138 ALA A CA 1
ATOM 943 C C . ALA A 1 138 ? 4.766 -0.311 -20.031 1.00 96.88 138 ALA A C 1
ATOM 945 O O . ALA A 1 138 ? 4.165 -0.015 -18.996 1.00 96.88 138 ALA A O 1
ATOM 946 N N . PRO A 1 139 ? 5.957 -0.940 -19.985 1.00 96.44 139 PRO A N 1
ATOM 947 C CA . PRO A 1 139 ? 6.638 -1.330 -18.754 1.00 96.44 139 PRO A CA 1
ATOM 948 C C . PRO A 1 139 ? 6.588 -0.304 -17.618 1.00 96.44 139 PRO A C 1
ATOM 950 O O . PRO A 1 139 ? 7.242 0.743 -17.657 1.00 96.44 139 PRO A O 1
ATOM 953 N N . GLY A 1 140 ? 5.882 -0.666 -16.545 1.00 92.25 140 GLY A N 1
ATOM 954 C CA . GLY A 1 140 ? 5.764 0.125 -15.319 1.00 92.25 140 GLY A CA 1
ATOM 955 C C . GLY A 1 140 ? 4.644 1.170 -15.311 1.00 92.25 140 GLY A C 1
ATOM 956 O O . GLY A 1 140 ? 4.592 1.970 -14.368 1.00 92.25 140 GLY A O 1
ATOM 957 N N . VAL A 1 141 ? 3.766 1.190 -16.316 1.00 96.50 141 VAL A N 1
ATOM 958 C CA . VAL A 1 141 ? 2.483 1.900 -16.227 1.00 96.50 141 VAL A CA 1
ATOM 959 C C . VAL A 1 141 ? 1.568 1.152 -15.243 1.00 96.50 141 VAL A C 1
ATOM 961 O O . VAL A 1 141 ? 1.510 -0.063 -15.306 1.00 96.50 141 VAL A O 1
ATOM 964 N N . PRO A 1 142 ? 0.875 1.820 -14.299 1.00 96.25 142 PRO A N 1
ATOM 965 C CA . PRO A 1 142 ? 0.012 1.117 -13.351 1.00 96.25 142 PRO A CA 1
ATOM 966 C C . PRO A 1 142 ? -1.210 0.464 -14.005 1.00 96.25 142 PRO A C 1
ATOM 968 O O . PRO A 1 142 ? -1.886 1.102 -14.816 1.00 96.25 142 PRO A O 1
ATOM 971 N N . GLU A 1 143 ? -1.533 -0.745 -13.548 1.00 97.31 143 GLU A N 1
ATOM 972 C CA . GLU A 1 143 ? -2.694 -1.502 -14.007 1.00 97.31 143 GLU A CA 1
ATOM 973 C C . GLU A 1 143 ? -4.037 -0.857 -13.608 1.00 97.31 143 GLU A C 1
ATOM 975 O O . GLU A 1 143 ? -4.182 -0.245 -12.536 1.00 97.31 143 GLU A O 1
ATOM 980 N N . LEU A 1 144 ? -5.051 -1.049 -14.450 1.00 97.12 144 LEU A N 1
ATOM 981 C CA . LEU A 1 144 ? -6.449 -0.672 -14.255 1.00 97.12 144 LEU A CA 1
ATOM 982 C C . LEU A 1 144 ? -7.353 -1.876 -14.523 1.00 97.12 144 LEU A C 1
ATOM 984 O O . LEU A 1 144 ? -7.078 -2.695 -15.381 1.00 97.12 144 LEU A O 1
ATOM 988 N N . CYS A 1 145 ? -8.498 -1.948 -13.852 1.00 97.56 145 CYS A N 1
ATOM 989 C CA . CYS A 1 145 ? -9.492 -3.004 -14.035 1.00 97.56 145 CYS A CA 1
ATOM 990 C C . CYS A 1 145 ? -10.310 -2.851 -15.336 1.00 97.56 145 CYS A C 1
ATOM 992 O O . CYS A 1 145 ? -11.546 -2.748 -15.296 1.00 97.56 145 CYS A O 1
ATOM 994 N N . ASP A 1 146 ? -9.651 -2.808 -16.494 1.00 96.44 146 ASP A N 1
ATOM 995 C CA . ASP A 1 146 ? -10.273 -2.626 -17.810 1.00 96.44 146 ASP A CA 1
ATOM 996 C C . ASP A 1 146 ? -10.032 -3.786 -18.799 1.00 96.44 146 ASP A C 1
ATOM 998 O O . ASP A 1 146 ? -10.631 -3.803 -19.886 1.00 96.44 146 ASP A O 1
ATOM 1002 N N . GLY A 1 147 ? -9.280 -4.809 -18.386 1.00 95.94 147 GLY A N 1
ATOM 1003 C CA . GLY A 1 147 ? -8.976 -6.009 -19.155 1.00 95.94 147 GLY A CA 1
ATOM 1004 C C . GLY A 1 147 ? -7.836 -5.829 -20.156 1.00 95.94 147 GLY A C 1
ATOM 1005 O O . GLY A 1 147 ? -7.762 -6.610 -21.116 1.00 95.94 147 GLY A O 1
ATOM 1006 N N . VAL A 1 148 ? -7.011 -4.801 -19.983 1.00 96.94 148 VAL A N 1
ATOM 1007 C CA . VAL A 1 148 ? -5.808 -4.519 -20.768 1.00 96.94 148 VAL A CA 1
ATOM 1008 C C . VAL A 1 148 ? -4.598 -4.650 -19.844 1.00 96.94 148 VAL A C 1
ATOM 1010 O O . VAL A 1 148 ? -4.652 -4.210 -18.715 1.00 96.94 148 VAL A O 1
ATOM 1013 N N . ASP A 1 149 ? -3.531 -5.262 -20.348 1.00 97.31 149 ASP A N 1
ATOM 1014 C CA . ASP A 1 149 ? -2.207 -5.307 -19.712 1.00 97.31 149 ASP A CA 1
ATOM 1015 C C . ASP A 1 149 ? -1.529 -3.956 -20.001 1.00 97.31 149 ASP A C 1
ATOM 1017 O O . ASP A 1 149 ? -1.131 -3.710 -21.145 1.00 97.31 149 ASP A O 1
ATOM 1021 N N . GLN A 1 150 ? -1.545 -3.027 -19.043 1.00 97.69 150 GLN A N 1
ATOM 1022 C CA . GLN A 1 150 ? -0.926 -1.705 -19.175 1.00 97.69 150 GLN A CA 1
ATOM 1023 C C . GLN A 1 150 ? 0.576 -1.745 -18.936 1.00 97.69 150 GLN A C 1
ATOM 1025 O O . GLN A 1 150 ? 1.286 -0.923 -19.508 1.00 97.69 150 GLN A O 1
ATOM 1030 N N . ASP A 1 151 ? 1.069 -2.646 -18.098 1.00 96.81 151 ASP A N 1
ATOM 1031 C CA . ASP A 1 151 ? 2.468 -2.678 -17.688 1.00 96.81 151 ASP A CA 1
ATOM 1032 C C . ASP A 1 151 ? 3.335 -3.646 -18.519 1.00 96.81 151 ASP A C 1
ATOM 1034 O O . ASP A 1 151 ? 4.556 -3.716 -18.349 1.00 96.81 151 ASP A O 1
ATOM 1038 N N . CYS A 1 152 ? 2.722 -4.320 -19.493 1.00 96.06 152 CYS A N 1
ATOM 1039 C CA . CYS A 1 152 ? 3.334 -5.247 -20.436 1.00 96.06 152 CYS A CA 1
ATOM 1040 C C . CYS A 1 152 ? 4.046 -6.441 -19.770 1.00 96.06 152 CYS A C 1
ATOM 1042 O O . CYS A 1 152 ? 5.001 -6.992 -20.345 1.00 96.06 152 CYS A O 1
ATOM 1044 N N . ASP A 1 153 ? 3.625 -6.871 -18.579 1.00 95.81 153 ASP A N 1
ATOM 1045 C CA . ASP A 1 153 ? 4.221 -8.002 -17.865 1.00 95.81 153 ASP A CA 1
ATOM 1046 C C . ASP A 1 153 ? 3.557 -9.363 -18.160 1.00 95.81 153 ASP A C 1
ATOM 1048 O O . ASP A 1 153 ? 4.053 -10.407 -17.709 1.00 95.81 153 ASP A O 1
ATOM 1052 N N . THR A 1 154 ? 2.522 -9.376 -19.013 1.00 95.56 154 THR A N 1
ATOM 1053 C CA . THR A 1 154 ? 1.678 -10.511 -19.441 1.00 95.56 154 THR A CA 1
ATOM 1054 C C . THR A 1 154 ? 0.587 -10.956 -18.472 1.00 95.56 154 THR A C 1
ATOM 1056 O O . THR A 1 154 ? -0.191 -11.865 -18.813 1.00 95.56 154 THR A O 1
ATOM 1059 N N . PHE A 1 155 ? 0.527 -10.374 -17.282 1.00 95.62 155 PHE A N 1
ATOM 1060 C CA . PHE A 1 155 ? -0.633 -10.450 -16.415 1.00 95.62 155 PHE A CA 1
ATOM 1061 C C . PHE A 1 155 ? -1.611 -9.323 -16.809 1.00 95.62 155 PHE A C 1
ATOM 1063 O O . PHE A 1 155 ? -1.319 -8.505 -17.669 1.00 95.62 155 PHE A O 1
ATOM 1070 N N . ILE A 1 156 ? -2.874 -9.462 -16.410 1.00 95.69 156 ILE A N 1
ATOM 1071 C CA . ILE A 1 156 ? -3.922 -8.510 -16.802 1.00 95.69 156 ILE A CA 1
ATOM 1072 C C . ILE A 1 156 ? -4.637 -8.102 -15.527 1.00 95.69 156 ILE A C 1
ATOM 1074 O O . ILE A 1 156 ? -5.170 -8.979 -14.824 1.00 95.69 156 ILE A O 1
ATOM 1078 N N . ASP A 1 157 ? -4.715 -6.794 -15.303 1.00 95.81 157 ASP A N 1
ATOM 1079 C CA . ASP A 1 157 ? -5.374 -6.134 -14.185 1.00 95.81 157 ASP A CA 1
ATOM 1080 C C . ASP A 1 157 ? -4.870 -6.612 -12.797 1.00 95.81 157 ASP A C 1
ATOM 1082 O O . ASP A 1 157 ? -5.617 -6.622 -11.805 1.00 95.81 157 ASP A O 1
ATOM 1086 N N . GLU A 1 158 ? -3.626 -7.081 -12.686 1.00 93.88 158 GLU A N 1
ATOM 1087 C CA . GLU A 1 158 ? -3.010 -7.443 -11.409 1.00 93.88 158 GLU A CA 1
ATOM 1088 C C . GLU A 1 158 ? -2.596 -6.207 -10.617 1.00 93.88 158 GLU A C 1
ATOM 1090 O O . GLU A 1 158 ? -2.127 -5.216 -11.152 1.00 93.88 158 GLU A O 1
ATOM 1095 N N . ASP A 1 159 ? -2.807 -6.243 -9.299 1.00 91.31 159 ASP A N 1
ATOM 1096 C CA . ASP A 1 159 ? -2.495 -5.115 -8.412 1.00 91.31 159 ASP A CA 1
ATOM 1097 C C . ASP A 1 159 ? -3.065 -3.748 -8.881 1.00 91.31 159 ASP A C 1
ATOM 1099 O O . ASP A 1 159 ? -2.603 -2.697 -8.425 1.00 91.31 159 ASP A O 1
ATOM 1103 N N . ALA A 1 160 ? -4.120 -3.771 -9.711 1.00 96.44 160 ALA A N 1
ATOM 1104 C CA . ALA A 1 160 ? -4.701 -2.597 -10.352 1.00 96.44 160 ALA A CA 1
ATOM 1105 C C . ALA A 1 160 ? -5.047 -1.479 -9.357 1.00 96.44 160 ALA A C 1
ATOM 1107 O O . ALA A 1 160 ? -5.604 -1.709 -8.272 1.00 96.44 160 ALA A O 1
ATOM 1108 N N . GLU A 1 161 ? -4.738 -0.233 -9.722 1.00 95.50 161 GLU A N 1
ATOM 1109 C CA . GLU A 1 161 ? -4.883 0.915 -8.821 1.00 95.50 161 GLU A CA 1
ATOM 1110 C C . GLU A 1 161 ? -6.345 1.181 -8.442 1.00 95.50 161 GLU A C 1
ATOM 1112 O O . GLU A 1 161 ? -6.632 1.593 -7.310 1.00 95.50 161 GLU A O 1
ATOM 1117 N N . ASP A 1 162 ? -7.268 0.919 -9.368 1.00 95.62 162 ASP A N 1
ATOM 1118 C CA . ASP A 1 162 ? -8.713 1.050 -9.189 1.00 95.62 162 ASP A CA 1
ATOM 1119 C C . ASP A 1 162 ? -9.398 -0.258 -8.752 1.00 95.62 162 ASP A C 1
ATOM 1121 O O . ASP A 1 162 ? -10.630 -0.305 -8.642 1.00 95.62 162 ASP A O 1
ATOM 1125 N N . ALA A 1 163 ? -8.620 -1.296 -8.414 1.00 96.62 163 ALA A N 1
ATOM 1126 C CA . ALA A 1 163 ? -9.147 -2.528 -7.850 1.00 96.62 163 ALA A CA 1
ATOM 1127 C C . ALA A 1 163 ? -9.962 -2.254 -6.581 1.00 96.62 163 ALA A C 1
ATOM 1129 O O . ALA A 1 163 ? -9.555 -1.529 -5.665 1.00 96.62 163 ALA A O 1
ATOM 1130 N N . THR A 1 164 ? -11.127 -2.895 -6.506 1.00 96.50 164 THR A N 1
ATOM 1131 C CA . THR A 1 164 ? -11.995 -2.810 -5.332 1.00 96.50 164 THR A CA 1
ATOM 1132 C C . THR A 1 164 ? -11.389 -3.621 -4.189 1.00 96.50 164 THR A C 1
ATOM 1134 O O . THR A 1 164 ? -10.892 -4.730 -4.394 1.00 96.50 164 THR A O 1
ATOM 1137 N N . THR A 1 165 ? -11.434 -3.075 -2.973 1.00 96.25 165 THR A N 1
ATOM 1138 C CA . THR A 1 165 ? -11.150 -3.847 -1.760 1.00 96.25 165 THR A CA 1
ATOM 1139 C C . THR A 1 165 ? -12.372 -4.693 -1.416 1.00 96.25 165 THR A C 1
ATOM 1141 O O . THR A 1 165 ? -13.476 -4.170 -1.268 1.00 96.25 165 THR A O 1
ATOM 1144 N N . TRP A 1 166 ? -12.161 -5.995 -1.284 1.00 97.44 166 TRP A N 1
ATOM 1145 C CA . TRP A 1 166 ? -13.158 -6.981 -0.899 1.00 97.44 166 TRP A CA 1
ATOM 1146 C C . TRP A 1 166 ? -12.820 -7.524 0.488 1.00 97.44 166 TRP A C 1
ATOM 1148 O O . TRP A 1 166 ? -11.665 -7.862 0.742 1.00 97.44 166 TRP A O 1
ATOM 1158 N N . TYR A 1 167 ? -13.815 -7.636 1.357 1.00 96.06 167 TYR A N 1
ATOM 1159 C CA . TYR A 1 167 ? -13.706 -8.101 2.742 1.00 96.06 167 TYR A CA 1
ATOM 1160 C C . TYR A 1 167 ? -14.307 -9.492 2.870 1.00 96.06 167 TYR A C 1
ATOM 1162 O O . TYR A 1 167 ? -15.29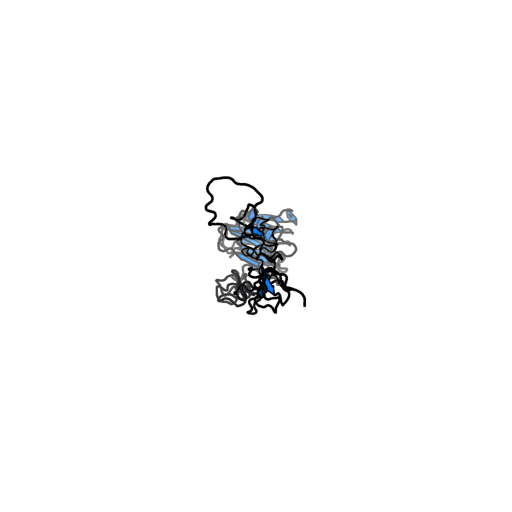1 -9.783 2.192 1.00 96.06 167 TYR A O 1
ATOM 1170 N N . TYR A 1 168 ? -13.679 -10.367 3.649 1.00 95.50 168 TYR A N 1
ATOM 1171 C CA . TYR A 1 168 ? -14.148 -11.738 3.822 1.00 95.50 168 TYR A CA 1
ATOM 1172 C C . TYR A 1 168 ? -15.520 -11.731 4.507 1.00 95.50 168 TYR A C 1
ATOM 1174 O O . TYR A 1 168 ? -15.743 -10.919 5.392 1.00 95.50 168 TYR A O 1
ATOM 1182 N N . ASP A 1 169 ? -16.427 -12.583 4.032 1.00 95.50 169 ASP A N 1
ATOM 1183 C CA . ASP A 1 169 ? -17.788 -12.765 4.554 1.00 95.50 169 ASP A CA 1
ATOM 1184 C C . ASP A 1 169 ? -17.892 -14.217 5.044 1.00 95.50 169 ASP A C 1
ATOM 1186 O O . ASP A 1 169 ? -18.125 -15.157 4.264 1.00 95.50 169 ASP A O 1
ATOM 1190 N N . GLY A 1 170 ? -17.559 -14.421 6.320 1.00 93.38 170 GLY A N 1
ATOM 1191 C CA . GLY A 1 170 ? -17.341 -15.739 6.910 1.00 93.38 170 GLY A CA 1
ATOM 1192 C C . GLY A 1 170 ? -18.609 -16.555 7.144 1.00 93.38 170 GLY A C 1
ATOM 1193 O O . GLY A 1 170 ? -18.571 -17.792 7.043 1.00 93.38 170 GLY A O 1
ATOM 1194 N N . ASP A 1 171 ? -19.730 -15.892 7.398 1.00 91.62 171 ASP A N 1
ATOM 1195 C CA . ASP A 1 171 ? -21.021 -16.516 7.688 1.00 91.62 171 ASP A CA 1
ATOM 1196 C C . ASP A 1 171 ? -22.055 -16.378 6.555 1.00 91.62 171 ASP A C 1
ATOM 1198 O O . ASP A 1 171 ? -23.107 -17.035 6.600 1.00 91.62 171 ASP A O 1
ATOM 1202 N N . ALA A 1 172 ? -21.690 -15.676 5.480 1.00 93.44 172 ALA A N 1
ATOM 1203 C CA . ALA A 1 172 ? -22.446 -15.490 4.248 1.00 93.44 172 ALA A CA 1
ATOM 1204 C C . ALA A 1 172 ? -23.722 -14.649 4.410 1.00 93.44 172 ALA A C 1
ATOM 1206 O O . ALA A 1 172 ? -24.750 -14.955 3.780 1.00 93.44 172 ALA A O 1
ATOM 1207 N N . ASP A 1 173 ? -23.678 -13.608 5.237 1.00 90.81 173 ASP A N 1
ATOM 1208 C CA . ASP A 1 173 ? -24.795 -12.690 5.461 1.00 90.81 173 ASP A CA 1
ATOM 1209 C C . ASP A 1 173 ? -24.784 -11.441 4.556 1.00 90.81 173 ASP A C 1
ATOM 1211 O O . ASP A 1 173 ? -25.814 -10.763 4.411 1.00 90.81 173 ASP A O 1
ATOM 1215 N N . GLY A 1 174 ? -23.680 -11.224 3.834 1.00 92.25 174 GLY A N 1
ATOM 1216 C CA . GLY A 1 174 ? -23.495 -10.132 2.883 1.00 92.25 174 GLY A CA 1
ATOM 1217 C C . GLY A 1 174 ? -22.698 -8.940 3.415 1.00 92.25 174 GLY A C 1
ATOM 1218 O O . GLY A 1 174 ? -22.546 -7.954 2.677 1.00 92.25 174 GLY A O 1
ATOM 1219 N N . TYR A 1 175 ? -22.189 -9.020 4.637 1.00 91.75 175 TYR A N 1
ATOM 1220 C CA . TYR A 1 175 ? -21.306 -8.036 5.244 1.00 91.75 175 TYR A CA 1
ATOM 1221 C C . TYR A 1 175 ? -19.944 -8.671 5.509 1.00 91.75 175 TYR A C 1
ATOM 1223 O O . TYR A 1 175 ? -19.832 -9.888 5.600 1.00 91.75 175 TYR A O 1
ATOM 1231 N N . GLY A 1 176 ? -18.884 -7.867 5.462 1.00 92.19 176 GLY A N 1
ATOM 1232 C CA . GLY A 1 176 ? -17.529 -8.404 5.516 1.00 92.19 176 GLY A CA 1
ATOM 1233 C C . GLY A 1 176 ? -16.641 -7.678 6.501 1.00 92.19 176 GLY A C 1
ATOM 1234 O O . GLY A 1 176 ? -16.883 -6.522 6.847 1.00 92.19 176 GLY A O 1
ATOM 1235 N N . VAL A 1 177 ? -15.585 -8.362 6.927 1.00 89.19 177 VAL A N 1
ATOM 1236 C CA . VAL A 1 177 ? -14.544 -7.832 7.811 1.00 89.19 177 VAL A CA 1
ATOM 1237 C C . VAL A 1 177 ? -13.167 -8.355 7.384 1.00 89.19 177 VAL A C 1
ATOM 1239 O O . VAL A 1 177 ? -13.013 -9.081 6.399 1.00 89.19 177 VAL A O 1
ATOM 1242 N N . GLU A 1 178 ? -12.106 -7.899 8.050 1.00 89.62 178 GLU A N 1
ATOM 1243 C CA . GLU A 1 178 ? -10.752 -8.387 7.789 1.00 89.62 178 GLU A CA 1
ATOM 1244 C C . GLU A 1 178 ? -10.659 -9.915 7.992 1.00 89.62 178 GLU A C 1
ATOM 1246 O O . GLU A 1 178 ? -11.046 -10.416 9.047 1.00 89.62 178 GLU A O 1
ATOM 1251 N N . PRO A 1 179 ? -10.050 -10.663 7.053 1.00 93.31 179 PRO A N 1
ATOM 1252 C CA . PRO A 1 179 ? -9.082 -10.186 6.066 1.00 93.31 179 PRO A CA 1
ATOM 1253 C C . PRO A 1 179 ? -9.698 -9.579 4.799 1.00 93.31 179 PRO A C 1
ATOM 1255 O O . PRO A 1 179 ? -10.676 -10.090 4.260 1.00 93.31 179 PRO A O 1
ATOM 1258 N N . SER A 1 180 ? -9.043 -8.549 4.260 1.00 95.06 180 SER A N 1
ATOM 1259 C CA . SER A 1 180 ? -9.380 -7.963 2.959 1.00 95.06 180 SER A CA 1
ATOM 1260 C C . SER A 1 180 ? -8.383 -8.307 1.843 1.00 95.06 180 SER A C 1
ATOM 1262 O O . SER A 1 180 ? -7.211 -8.619 2.074 1.00 95.06 180 SER A O 1
ATOM 1264 N N . VAL A 1 181 ? -8.860 -8.263 0.597 1.00 95.94 181 VAL A N 1
ATOM 1265 C CA . VAL A 1 181 ? -8.065 -8.437 -0.629 1.00 95.94 181 VAL A CA 1
ATOM 1266 C C . VAL A 1 181 ? -8.471 -7.402 -1.676 1.00 95.94 181 VAL A C 1
ATOM 1268 O O . VAL A 1 181 ? -9.648 -7.081 -1.813 1.00 95.94 181 VAL A O 1
ATOM 1271 N N . LYS A 1 182 ? -7.515 -6.895 -2.457 1.00 95.81 182 LYS A N 1
ATOM 1272 C CA . LYS A 1 182 ? -7.818 -6.070 -3.634 1.00 95.81 182 LYS A CA 1
ATOM 1273 C C . LYS A 1 182 ? -7.975 -6.949 -4.865 1.00 95.81 182 LYS A C 1
ATOM 1275 O O . LYS A 1 182 ? -7.144 -7.824 -5.098 1.00 95.81 182 LYS A O 1
ATOM 1280 N N . ASN A 1 183 ? -9.051 -6.747 -5.619 1.00 96.06 183 ASN A N 1
ATOM 1281 C CA . ASN A 1 183 ? -9.289 -7.461 -6.870 1.00 96.06 183 ASN A CA 1
ATOM 1282 C C . ASN A 1 183 ? -10.299 -6.703 -7.749 1.00 96.06 183 ASN A C 1
ATOM 1284 O O . ASN A 1 183 ? -11.233 -6.079 -7.237 1.00 96.06 183 ASN A O 1
ATOM 1288 N N . CYS A 1 184 ? -10.158 -6.794 -9.069 1.00 96.06 184 CYS A N 1
ATOM 1289 C CA . CYS A 1 184 ? -11.093 -6.192 -10.020 1.00 96.06 184 CYS A CA 1
ATOM 1290 C C . CYS A 1 184 ? -12.479 -6.836 -9.972 1.00 96.06 184 CYS A C 1
ATOM 1292 O O . CYS A 1 184 ? -13.504 -6.160 -10.072 1.00 96.06 184 CYS A O 1
ATOM 1294 N N . ALA A 1 185 ? -12.522 -8.153 -9.767 1.00 95.19 185 ALA A N 1
ATOM 1295 C CA . ALA A 1 185 ? -13.759 -8.903 -9.610 1.00 95.19 185 ALA A CA 1
ATOM 1296 C C . ALA A 1 185 ? -13.911 -9.420 -8.179 1.00 95.19 185 ALA A C 1
ATOM 1298 O O . ALA A 1 185 ? -12.929 -9.799 -7.547 1.00 95.19 185 ALA A O 1
ATOM 1299 N N . GLN A 1 186 ? -15.158 -9.504 -7.709 1.00 96.12 186 GLN A N 1
ATOM 1300 C CA . GLN A 1 186 ? -15.508 -10.072 -6.406 1.00 96.12 186 GLN A CA 1
ATOM 1301 C C . GLN A 1 186 ? -14.963 -11.500 -6.251 1.00 96.12 186 GLN A C 1
ATOM 1303 O O . GLN A 1 186 ? -15.427 -12.409 -6.956 1.00 96.12 186 GLN A O 1
ATOM 1308 N N . PRO A 1 187 ? -14.032 -11.743 -5.314 1.00 96.44 187 PRO A N 1
ATOM 1309 C CA . PRO A 1 187 ? -13.612 -13.093 -4.979 1.00 96.44 187 PRO A CA 1
ATOM 1310 C C . PRO A 1 187 ? -14.760 -13.872 -4.310 1.00 96.44 187 PRO A C 1
ATOM 1312 O O . PRO A 1 187 ? -15.570 -13.288 -3.586 1.00 96.44 187 PRO A O 1
ATOM 1315 N N . PRO A 1 188 ? -14.859 -15.200 -4.505 1.00 96.12 188 PRO A N 1
ATOM 1316 C CA . PRO A 1 188 ? -15.858 -16.006 -3.809 1.00 96.12 188 PRO A CA 1
ATOM 1317 C C . PRO A 1 188 ? -15.699 -15.924 -2.283 1.00 96.12 188 PRO A C 1
ATOM 1319 O O . PRO A 1 188 ? -14.614 -16.194 -1.775 1.00 96.12 188 PRO A O 1
ATOM 1322 N N . GLY A 1 189 ? -16.790 -15.623 -1.569 1.00 95.06 189 GLY A N 1
ATOM 1323 C CA . GLY A 1 189 ? -16.792 -15.498 -0.103 1.00 95.06 189 GLY A CA 1
ATOM 1324 C C . GLY A 1 189 ? -16.298 -14.147 0.421 1.00 95.06 189 GLY A C 1
ATOM 1325 O O . GLY A 1 189 ? -15.903 -14.068 1.573 1.00 95.06 189 GLY A O 1
ATOM 1326 N N . PHE A 1 190 ? -16.267 -13.117 -0.428 1.00 97.12 190 PHE A N 1
ATOM 1327 C CA . PHE A 1 190 ? -15.950 -11.750 -0.027 1.00 97.12 190 PHE A CA 1
ATOM 1328 C C . PHE A 1 190 ? -17.035 -10.779 -0.504 1.00 97.12 190 PHE A C 1
ATOM 1330 O O . PHE A 1 190 ? -17.694 -11.050 -1.508 1.00 97.12 190 PHE A O 1
ATOM 1337 N N . VAL A 1 191 ? -17.180 -9.626 0.146 1.00 96.69 191 VAL A N 1
ATOM 1338 C CA . VAL A 1 191 ? -18.135 -8.550 -0.176 1.00 96.69 191 VAL A CA 1
ATOM 1339 C C . VAL A 1 191 ? -17.451 -7.179 -0.205 1.00 96.69 191 VAL A C 1
ATOM 1341 O O . VAL A 1 191 ? -16.301 -7.037 0.189 1.00 96.69 191 VAL A O 1
ATOM 1344 N N . SER A 1 192 ? -18.114 -6.160 -0.755 1.00 96.00 192 SER A N 1
ATOM 1345 C CA . SER A 1 192 ? -17.507 -4.842 -1.022 1.00 96.00 192 SER A CA 1
ATOM 1346 C C . SER A 1 192 ? -17.644 -3.836 0.130 1.00 96.00 192 SER A C 1
ATOM 1348 O O . SER A 1 192 ? -17.560 -2.632 -0.110 1.00 96.00 192 SER A O 1
ATOM 1350 N N . ASN A 1 193 ? -17.977 -4.296 1.334 1.00 90.94 193 ASN A N 1
ATOM 1351 C CA . ASN A 1 193 ? -18.168 -3.469 2.524 1.00 90.94 193 ASN A CA 1
ATOM 1352 C C . ASN A 1 193 ? -17.396 -4.072 3.702 1.00 90.94 193 ASN A C 1
ATOM 1354 O O . ASN A 1 193 ? -17.177 -5.280 3.714 1.00 90.94 193 ASN A O 1
ATOM 1358 N N . ASP A 1 194 ? -17.000 -3.221 4.642 1.00 91.12 194 ASP A N 1
ATOM 1359 C CA . ASP A 1 194 ? -16.312 -3.552 5.892 1.00 91.12 194 ASP A CA 1
ATOM 1360 C C . ASP A 1 194 ? -17.238 -3.412 7.111 1.00 91.12 194 ASP A C 1
ATOM 1362 O O . ASP A 1 194 ? -16.814 -2.952 8.172 1.00 91.12 194 ASP A O 1
ATOM 1366 N N . ASP A 1 195 ? -18.524 -3.728 6.933 1.00 86.88 195 ASP A N 1
ATOM 1367 C CA . ASP A 1 195 ? -19.559 -3.441 7.927 1.00 86.88 195 ASP A CA 1
ATOM 1368 C C . ASP A 1 195 ? -19.764 -4.584 8.949 1.00 86.88 195 ASP A C 1
ATOM 1370 O O . ASP A 1 195 ? -20.467 -4.370 9.941 1.00 86.88 195 ASP A O 1
ATOM 1374 N N . ASP A 1 196 ? -19.147 -5.760 8.756 1.00 81.12 196 ASP A N 1
ATOM 1375 C CA . ASP A 1 196 ? -19.275 -6.894 9.682 1.00 81.12 196 ASP A CA 1
ATOM 1376 C C . ASP A 1 196 ? -18.316 -6.776 10.881 1.00 81.12 196 ASP A C 1
ATOM 1378 O O . ASP A 1 196 ? -17.205 -6.241 10.804 1.00 81.12 196 ASP A O 1
ATOM 1382 N N . CYS A 1 197 ? -18.756 -7.275 12.030 1.00 79.19 197 CYS A N 1
ATOM 1383 C CA . CYS A 1 197 ? -17.995 -7.308 13.268 1.00 79.19 197 CYS A CA 1
ATOM 1384 C C . CYS A 1 197 ? -17.661 -8.722 13.762 1.00 79.19 197 CYS A C 1
ATOM 1386 O O . CYS A 1 197 ? -16.740 -8.855 14.577 1.00 79.19 197 CYS A O 1
ATOM 1388 N N . ASP A 1 198 ? -18.367 -9.755 13.291 1.00 78.00 198 ASP A N 1
ATOM 1389 C CA . ASP A 1 198 ? -18.146 -11.154 13.661 1.00 78.00 198 ASP A CA 1
ATOM 1390 C C . ASP A 1 198 ? -18.507 -12.095 12.502 1.00 78.00 198 ASP A C 1
ATOM 1392 O O . ASP A 1 198 ? -19.629 -12.579 12.421 1.00 78.00 198 ASP A O 1
ATOM 1396 N N . ASP A 1 199 ? -17.482 -12.475 11.732 1.00 83.31 199 ASP A N 1
ATOM 1397 C CA . ASP A 1 199 ? -17.490 -13.457 10.627 1.00 83.31 199 ASP A CA 1
ATOM 1398 C C . ASP A 1 199 ? -18.064 -14.857 10.967 1.00 83.31 199 ASP A C 1
ATOM 1400 O O . ASP A 1 199 ? -18.000 -15.799 10.163 1.00 83.31 199 ASP A O 1
ATOM 1404 N N . SER A 1 200 ? -18.507 -15.079 12.204 1.00 82.00 200 SER A N 1
ATOM 1405 C CA . SER A 1 200 ? -19.115 -16.322 12.662 1.00 82.00 200 SER A CA 1
ATOM 1406 C C . SER A 1 200 ? -20.593 -16.205 13.045 1.00 82.00 200 SER A C 1
ATOM 1408 O O . SER A 1 200 ? -21.203 -17.244 13.343 1.00 82.00 200 SER A O 1
ATOM 1410 N N . ASP A 1 201 ? -21.181 -15.004 13.011 1.00 78.19 201 ASP A N 1
ATOM 1411 C CA . ASP A 1 201 ? -22.569 -14.736 13.392 1.00 78.19 201 ASP A CA 1
ATOM 1412 C C . ASP A 1 201 ? -23.298 -13.763 12.446 1.00 78.19 201 ASP A C 1
ATOM 1414 O O . ASP A 1 201 ? -23.343 -12.554 12.668 1.00 78.19 201 ASP A O 1
ATOM 1418 N N . ALA A 1 202 ? -24.052 -14.354 11.511 1.00 81.31 202 ALA A N 1
ATOM 1419 C CA . ALA A 1 202 ? -24.832 -13.680 10.465 1.00 81.31 202 ALA A CA 1
ATOM 1420 C C . ALA A 1 202 ? -25.925 -12.706 10.967 1.00 81.31 202 ALA A C 1
ATOM 1422 O O . ALA A 1 202 ? -26.758 -12.207 10.200 1.00 81.31 202 ALA A O 1
ATOM 1423 N N . ALA A 1 203 ? -26.066 -12.552 12.284 1.00 74.25 203 ALA A N 1
ATOM 1424 C CA . ALA A 1 203 ? -26.954 -11.589 12.916 1.00 74.25 203 ALA A CA 1
ATOM 1425 C C . ALA A 1 203 ? -26.251 -10.270 13.300 1.00 74.25 203 ALA A C 1
ATOM 1427 O O . ALA A 1 203 ? -26.960 -9.331 13.676 1.00 74.25 203 ALA A O 1
ATOM 1428 N N . LEU A 1 204 ? -24.917 -10.180 13.203 1.00 68.75 204 LEU A N 1
ATOM 1429 C CA . LEU A 1 204 ? -24.080 -9.085 13.724 1.00 68.75 204 LEU A CA 1
ATOM 1430 C C . LEU A 1 204 ? -23.439 -8.193 12.638 1.00 68.75 204 LEU A C 1
ATOM 1432 O O . LEU A 1 204 ? -22.412 -7.559 12.846 1.00 68.75 204 LEU A O 1
ATOM 1436 N N . ALA A 1 205 ? -24.123 -8.052 11.511 1.00 56.97 205 ALA A N 1
ATOM 1437 C CA . ALA A 1 205 ? -23.576 -7.541 10.255 1.00 56.97 205 ALA A CA 1
ATOM 1438 C C . ALA A 1 205 ? -23.411 -6.017 10.073 1.00 56.97 205 ALA A C 1
ATOM 1440 O O . ALA A 1 205 ? -22.887 -5.562 9.065 1.00 56.97 205 ALA A O 1
ATOM 1441 N N . LEU A 1 206 ? -23.997 -5.200 10.951 1.00 54.75 206 LEU A N 1
ATOM 1442 C CA . LEU A 1 206 ? -23.968 -3.726 10.835 1.00 54.75 206 LEU A CA 1
ATOM 1443 C C . LEU A 1 206 ? -23.844 -3.037 12.195 1.00 54.75 206 LEU A C 1
ATOM 1445 O O . LEU A 1 206 ? -23.985 -1.816 12.316 1.00 54.75 206 LEU A O 1
ATOM 1449 N N . ASP A 1 207 ? -23.719 -3.860 13.231 1.00 52.81 207 ASP A N 1
ATOM 1450 C CA . ASP A 1 207 ? -23.914 -3.477 14.608 1.00 52.81 207 ASP A CA 1
ATOM 1451 C C . ASP A 1 207 ? -23.051 -4.362 15.505 1.00 52.81 207 ASP A C 1
ATOM 1453 O O . ASP A 1 207 ? -23.485 -5.411 15.988 1.00 52.81 207 ASP A O 1
ATOM 1457 N N . CYS A 1 208 ? -21.836 -3.887 15.791 1.00 54.81 208 CYS A N 1
ATOM 1458 C CA . CYS A 1 208 ? -21.013 -4.419 16.876 1.00 54.81 208 CYS A CA 1
ATOM 1459 C C . CYS A 1 208 ? -21.720 -4.328 18.250 1.00 54.81 208 CYS A C 1
ATOM 1461 O O . CYS A 1 208 ? -21.154 -4.756 19.257 1.00 54.81 208 CYS A O 1
ATOM 1463 N N . GLU A 1 209 ? -22.920 -3.731 18.328 1.00 49.66 209 GLU A N 1
ATOM 1464 C CA . GLU A 1 209 ? -23.705 -3.481 19.536 1.00 49.66 209 GLU A CA 1
ATOM 1465 C C . GLU A 1 209 ? -24.889 -4.445 19.764 1.00 49.66 209 GLU A C 1
ATOM 1467 O O . GLU A 1 209 ? -25.836 -4.071 20.459 1.00 49.66 209 GLU A O 1
ATOM 1472 N N . THR A 1 210 ? -24.855 -5.718 19.336 1.00 41.59 210 THR A N 1
ATOM 1473 C CA . THR A 1 210 ? -25.759 -6.723 19.955 1.00 41.59 210 THR A CA 1
ATOM 1474 C C . THR A 1 210 ? -25.055 -7.803 20.758 1.00 41.59 210 THR A C 1
ATOM 1476 O O . THR A 1 210 ? -25.074 -8.995 20.480 1.00 41.59 210 THR A O 1
ATOM 1479 N N . GLY A 1 211 ? -24.551 -7.332 21.896 1.00 38.19 211 GLY A N 1
ATOM 1480 C CA . GLY A 1 211 ? -24.448 -8.098 23.127 1.00 38.19 211 GLY A CA 1
ATOM 1481 C C . GLY A 1 211 ? -25.161 -7.436 24.312 1.00 38.19 211 GLY A C 1
ATOM 1482 O O . GLY A 1 211 ? -24.714 -7.648 25.431 1.00 38.19 211 GLY A O 1
ATOM 1483 N N . ASP A 1 212 ? -26.224 -6.632 24.131 1.00 40.00 212 ASP A N 1
ATOM 1484 C CA . ASP A 1 212 ? -27.131 -6.349 25.260 1.00 40.00 212 ASP A CA 1
ATOM 1485 C C . ASP A 1 212 ? -28.187 -7.461 25.334 1.00 40.00 212 ASP A C 1
ATOM 1487 O O . ASP A 1 212 ? -29.064 -7.544 24.462 1.00 40.00 212 ASP A O 1
ATOM 1491 N N . PRO A 1 213 ? -28.194 -8.298 26.384 1.00 39.12 213 PRO A N 1
ATOM 1492 C CA . PRO A 1 213 ? -29.416 -8.951 26.811 1.00 39.12 213 PRO A CA 1
ATOM 1493 C C . PRO A 1 213 ? -30.381 -7.884 27.349 1.00 39.12 213 PRO A C 1
ATOM 1495 O O . PRO A 1 213 ? -30.622 -7.821 28.540 1.00 39.12 213 PRO A O 1
ATOM 1498 N N . ALA A 1 214 ? -30.955 -7.055 26.475 1.00 34.84 214 ALA A N 1
ATOM 1499 C CA . ALA A 1 214 ? -32.070 -6.156 26.757 1.00 34.84 214 ALA A CA 1
ATOM 1500 C C . ALA A 1 214 ? -32.143 -5.634 28.215 1.00 34.84 214 ALA A C 1
ATOM 1502 O O . ALA A 1 214 ? -33.035 -6.045 28.966 1.00 34.84 214 ALA A O 1
ATOM 1503 N N . GLY A 1 215 ? -31.279 -4.699 28.622 1.00 49.78 215 GLY A N 1
ATOM 1504 C CA . GLY A 1 215 ? -31.508 -3.955 29.868 1.00 49.78 215 GLY A CA 1
ATOM 1505 C C . GLY A 1 215 ? -30.313 -3.629 30.754 1.00 49.78 215 GLY A C 1
ATOM 1506 O O . GLY A 1 215 ? -30.565 -3.171 31.876 1.00 49.78 215 GLY A O 1
ATOM 1507 N N . SER A 1 216 ? -29.066 -3.800 30.301 1.00 61.06 216 SER A N 1
ATOM 1508 C CA . SER A 1 216 ? -27.890 -3.451 31.117 1.00 61.06 216 SER A CA 1
ATOM 1509 C C . SER A 1 216 ? -27.781 -1.946 31.416 1.00 61.06 216 SER A C 1
ATOM 1511 O O . SER A 1 216 ? -27.257 -1.545 32.452 1.00 61.06 216 SER A O 1
ATOM 1513 N N . VAL A 1 217 ? -28.351 -1.064 30.591 1.00 68.00 217 VAL A N 1
ATOM 1514 C CA . VAL A 1 217 ? -28.408 0.372 30.901 1.00 68.00 217 VAL A CA 1
ATOM 1515 C C . VAL A 1 217 ? -29.645 1.039 30.301 1.00 68.00 217 VAL A C 1
ATOM 1517 O O . VAL A 1 217 ? -30.055 0.758 29.179 1.00 68.00 217 VAL A O 1
ATOM 1520 N N . VAL A 1 218 ? -30.262 1.955 31.052 1.00 72.81 218 VAL A N 1
ATOM 1521 C CA . VAL A 1 218 ? -31.395 2.761 30.568 1.00 72.81 218 VAL A CA 1
ATOM 1522 C C . VAL A 1 218 ? -30.883 4.143 30.165 1.00 72.81 218 VAL A C 1
ATOM 1524 O O . VAL A 1 218 ? -30.958 5.088 30.962 1.00 72.81 218 VAL A O 1
ATOM 1527 N N . CYS A 1 219 ? -30.361 4.258 28.937 1.00 75.62 219 CYS A N 1
ATOM 1528 C CA . CYS A 1 219 ? -30.002 5.554 28.362 1.00 75.62 219 CYS A CA 1
ATOM 1529 C C . CYS A 1 219 ? -31.243 6.365 27.986 1.00 75.62 219 CYS A C 1
ATOM 1531 O O . CYS A 1 219 ? -32.266 5.843 27.535 1.00 75.62 219 CYS A O 1
ATOM 1533 N N . THR A 1 220 ? -31.138 7.677 28.136 1.00 69.50 220 THR A N 1
ATOM 1534 C CA . THR A 1 220 ? -32.205 8.631 27.841 1.00 69.50 220 THR A CA 1
ATOM 1535 C C . THR A 1 220 ? -31.674 9.770 26.970 1.00 69.50 220 THR A C 1
ATOM 1537 O O . THR A 1 220 ? -30.470 9.960 26.843 1.00 69.50 220 THR A O 1
ATOM 1540 N N . GLY A 1 221 ? -32.562 10.530 26.322 1.00 58.41 221 GLY A N 1
ATOM 1541 C CA . GLY A 1 221 ? -32.148 11.721 25.565 1.00 58.41 221 GLY A CA 1
ATOM 1542 C C . GLY A 1 221 ? -31.727 11.491 24.107 1.00 58.41 221 GLY A C 1
ATOM 1543 O O . GLY A 1 22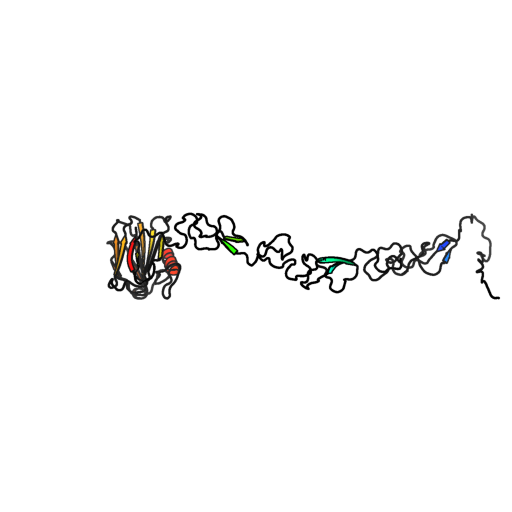1 ? -31.173 12.401 23.501 1.00 58.41 221 GLY A O 1
ATOM 1544 N N . GLY A 1 222 ? -32.035 10.329 23.518 1.00 58.28 222 GLY A N 1
ATOM 1545 C CA . GLY A 1 222 ? -31.864 10.078 22.077 1.00 58.28 222 GLY A CA 1
ATOM 1546 C C . GLY A 1 222 ? -30.459 9.649 21.644 1.00 58.28 222 GLY A C 1
ATOM 1547 O O . GLY A 1 222 ? -30.219 9.545 20.446 1.00 58.28 222 GLY A O 1
ATOM 1548 N N . TYR A 1 223 ? -29.567 9.383 22.598 1.00 63.06 223 TYR A N 1
ATOM 1549 C CA . TYR A 1 223 ? -28.274 8.743 22.363 1.00 63.06 223 TYR A CA 1
ATOM 1550 C C . TYR A 1 223 ? -28.381 7.252 22.684 1.00 63.06 223 TYR A C 1
ATOM 1552 O O . TYR A 1 223 ? -29.030 6.887 23.670 1.00 63.06 223 TYR A O 1
ATOM 1560 N N . LEU A 1 224 ? -27.775 6.416 21.842 1.00 61.50 224 LEU A N 1
ATOM 1561 C CA . LEU A 1 224 ? -27.697 4.978 22.078 1.00 61.50 224 LEU A CA 1
ATOM 1562 C C . LEU A 1 224 ? -26.686 4.683 23.202 1.00 61.50 224 LEU A C 1
ATOM 1564 O O . LEU A 1 224 ? -25.720 5.441 23.356 1.00 61.50 224 LEU A O 1
ATOM 1568 N N . PRO A 1 225 ? -26.937 3.655 24.033 1.00 71.00 225 PRO A N 1
ATOM 1569 C CA . PRO A 1 225 ? -25.916 3.127 24.929 1.00 71.00 225 PRO A CA 1
ATOM 1570 C C . PRO A 1 225 ? -24.724 2.621 24.144 1.00 71.00 225 PRO A C 1
ATOM 1572 O O . PRO A 1 225 ? -24.910 1.980 23.123 1.00 71.00 225 PRO A O 1
ATOM 1575 N N . TYR A 1 226 ? -23.529 2.817 24.690 1.00 71.56 226 TYR A N 1
ATOM 1576 C CA . TYR A 1 226 ? -22.392 1.992 24.313 1.00 71.56 226 TYR A CA 1
ATOM 1577 C C . TYR A 1 226 ? -22.109 1.002 25.436 1.00 71.56 226 TYR A C 1
ATOM 1579 O O . TYR A 1 226 ? -21.887 1.410 26.581 1.00 71.56 226 TYR A O 1
ATOM 1587 N N . THR A 1 227 ? -22.077 -0.288 25.123 1.00 74.25 227 THR A N 1
ATOM 1588 C CA . THR A 1 227 ? -21.724 -1.340 26.079 1.00 74.25 227 THR A CA 1
ATOM 1589 C C . THR A 1 227 ? -20.649 -2.252 25.510 1.00 74.25 227 THR A C 1
ATOM 1591 O O . THR A 1 227 ? -20.707 -2.628 24.348 1.00 74.25 227 THR A O 1
ATOM 1594 N N . PHE A 1 228 ? -19.695 -2.649 26.345 1.00 78.56 228 PHE A N 1
ATOM 1595 C CA . PHE A 1 228 ? -18.657 -3.627 26.029 1.00 78.56 228 PHE A CA 1
ATOM 1596 C C . PHE A 1 228 ? -18.602 -4.666 27.148 1.00 78.56 228 PHE A C 1
ATOM 1598 O O . PHE A 1 228 ? -18.710 -4.306 28.320 1.00 78.56 228 PHE A O 1
ATOM 1605 N N . THR A 1 229 ? -18.421 -5.941 26.809 1.00 80.38 229 THR A N 1
ATOM 1606 C CA . THR A 1 229 ? -18.199 -7.018 27.784 1.00 80.38 229 THR A CA 1
ATOM 1607 C C . THR A 1 229 ? -17.192 -8.024 27.233 1.00 80.38 229 THR A C 1
ATOM 1609 O O . THR A 1 229 ? -17.429 -8.642 26.200 1.00 80.38 229 THR A O 1
ATOM 1612 N N . ASP A 1 230 ? -16.093 -8.230 27.953 1.00 75.31 230 ASP A N 1
ATOM 1613 C CA . ASP A 1 230 ? -15.142 -9.314 27.725 1.00 75.31 230 ASP A CA 1
ATOM 1614 C C . ASP A 1 230 ? -15.616 -10.575 28.459 1.00 75.31 230 ASP A C 1
ATOM 1616 O O . ASP A 1 230 ? -15.500 -10.708 29.679 1.00 75.31 230 ASP A O 1
ATOM 1620 N N . THR A 1 231 ? -16.143 -11.537 27.701 1.00 75.25 231 THR A N 1
ATOM 1621 C CA . THR A 1 231 ? -16.632 -12.815 28.244 1.00 75.25 231 THR A CA 1
ATOM 1622 C C . THR A 1 231 ? -15.516 -13.734 28.753 1.00 75.25 231 THR A C 1
ATOM 1624 O O . THR A 1 231 ? -15.801 -14.739 29.408 1.00 75.25 231 THR A O 1
ATOM 1627 N N . SER A 1 232 ? -14.250 -13.402 28.483 1.00 73.00 232 SER A N 1
ATOM 1628 C CA . SER A 1 232 ? -13.073 -14.139 28.948 1.00 73.00 232 SER A CA 1
ATOM 1629 C C . SER A 1 232 ? -12.473 -13.596 30.250 1.00 73.00 232 SER A C 1
ATOM 1631 O O . SER A 1 232 ? -11.558 -14.216 30.805 1.00 73.00 232 SER A O 1
ATOM 1633 N N . ALA A 1 233 ? -12.995 -12.477 30.766 1.00 75.50 233 ALA A N 1
ATOM 1634 C CA . ALA A 1 233 ? -12.495 -11.836 31.973 1.00 75.50 233 ALA A CA 1
ATOM 1635 C C . ALA A 1 233 ? -12.560 -12.761 33.204 1.00 75.50 233 ALA A C 1
ATOM 1637 O O . ALA A 1 233 ? -13.508 -13.520 33.415 1.00 75.50 233 ALA A O 1
ATOM 1638 N N . THR A 1 234 ? -11.528 -12.688 34.048 1.00 84.44 234 THR A N 1
ATOM 1639 C CA . THR A 1 234 ? -11.439 -13.446 35.305 1.00 84.44 234 THR A CA 1
ATOM 1640 C C . THR A 1 234 ? -11.716 -12.556 36.508 1.00 84.44 234 THR A C 1
ATOM 1642 O O . THR A 1 234 ? -11.340 -11.390 36.505 1.00 84.44 234 THR A O 1
ATOM 1645 N N . GLU A 1 235 ? -12.267 -13.123 37.582 1.00 89.75 235 GLU A N 1
ATOM 1646 C CA . GLU A 1 235 ? -12.490 -12.386 38.828 1.00 89.75 235 GLU A CA 1
ATOM 1647 C C . GLU A 1 235 ? -11.176 -11.960 39.537 1.00 89.75 235 GLU A C 1
ATOM 1649 O O . GLU A 1 235 ? -10.245 -12.772 39.629 1.00 89.75 235 GLU A O 1
ATOM 1654 N N . PRO A 1 236 ? -11.108 -10.742 40.121 1.00 94.00 236 PRO A N 1
ATOM 1655 C CA . PRO A 1 236 ? -12.174 -9.738 40.152 1.00 94.00 236 PRO A CA 1
ATOM 1656 C C . PRO A 1 236 ? -12.369 -9.021 38.804 1.00 94.00 236 PRO A C 1
ATOM 1658 O O . PRO A 1 236 ? -11.407 -8.588 38.176 1.00 94.00 236 PRO A O 1
ATOM 1661 N N . GLU A 1 237 ? -13.628 -8.869 38.390 1.00 94.31 237 GLU A N 1
ATOM 1662 C CA . GLU A 1 237 ? -14.022 -8.160 37.166 1.00 94.31 237 GLU A CA 1
ATOM 1663 C C . GLU A 1 237 ? -13.922 -6.637 37.380 1.00 94.31 237 GLU A C 1
ATOM 1665 O O . GLU A 1 237 ? -14.433 -6.108 38.370 1.00 94.31 237 GLU A O 1
ATOM 1670 N N . LEU A 1 238 ? -13.289 -5.905 36.459 1.00 96.81 238 LEU A N 1
ATOM 1671 C CA . LEU A 1 238 ? -13.300 -4.440 36.465 1.00 96.81 238 LEU A CA 1
ATOM 1672 C C . LEU A 1 238 ? -14.444 -3.923 35.582 1.00 96.81 238 LEU A C 1
ATOM 1674 O O . LEU A 1 238 ? -14.381 -4.036 34.360 1.00 96.81 238 LEU A O 1
ATOM 1678 N N . ILE A 1 239 ? -15.468 -3.341 36.204 1.00 95.50 239 ILE A N 1
ATOM 1679 C CA . ILE A 1 239 ? -16.702 -2.903 35.538 1.00 95.50 239 ILE A CA 1
ATOM 1680 C C . ILE A 1 239 ? -16.771 -1.377 35.563 1.00 95.50 239 ILE A C 1
ATOM 1682 O O . ILE A 1 239 ? -16.798 -0.770 36.638 1.00 95.50 239 ILE A O 1
ATOM 1686 N N . LEU A 1 240 ? -16.806 -0.750 34.389 1.00 95.88 240 LEU A N 1
ATOM 1687 C CA . LEU A 1 240 ? -16.834 0.704 34.228 1.00 95.88 240 LEU A CA 1
ATOM 1688 C C . LEU A 1 240 ? -18.216 1.170 33.768 1.00 95.88 240 LEU A C 1
ATOM 1690 O O . LEU A 1 240 ? -18.787 0.641 32.823 1.00 95.88 240 LEU A O 1
ATOM 1694 N N . MET A 1 241 ? -18.745 2.204 34.411 1.00 95.06 241 MET A N 1
ATOM 1695 C CA . MET A 1 241 ? -20.012 2.831 34.042 1.00 95.06 241 MET A CA 1
ATOM 1696 C C . MET A 1 241 ? -19.836 4.340 33.939 1.00 95.06 241 MET A C 1
ATOM 1698 O O . MET A 1 241 ? -19.279 4.973 34.840 1.00 95.06 241 MET A O 1
ATOM 1702 N N . GLY A 1 242 ? -20.332 4.930 32.857 1.00 93.94 242 GLY A N 1
ATOM 1703 C CA . GLY A 1 242 ? -20.122 6.336 32.551 1.00 93.94 242 GLY A CA 1
ATOM 1704 C C . GLY A 1 242 ? -21.367 7.048 32.048 1.00 93.94 242 GLY A C 1
ATOM 1705 O O . GLY A 1 242 ? -22.074 6.549 31.176 1.00 93.94 242 GLY A O 1
ATOM 1706 N N . VAL A 1 243 ? -21.608 8.256 32.555 1.00 93.25 243 VAL A N 1
ATOM 1707 C CA . VAL A 1 243 ? -22.586 9.192 31.987 1.00 93.25 243 VAL A CA 1
ATOM 1708 C C . VAL A 1 243 ? -21.981 10.566 31.725 1.00 93.25 243 VAL A C 1
ATOM 1710 O O . VAL A 1 243 ? -20.987 10.947 32.341 1.00 93.25 243 VAL A O 1
ATOM 1713 N N . TYR A 1 244 ? -22.584 11.355 30.841 1.00 92.94 244 TYR A N 1
ATOM 1714 C CA . TYR A 1 244 ? -22.328 12.794 30.857 1.00 92.94 244 TYR A CA 1
ATOM 1715 C C . TYR A 1 244 ? -23.110 13.445 32.004 1.00 92.94 244 TYR A C 1
ATOM 1717 O O . TYR A 1 244 ? -22.536 14.153 32.832 1.00 92.94 244 TYR A O 1
ATOM 1725 N N . GLU A 1 245 ? -24.408 13.161 32.097 1.00 92.94 245 GLU A N 1
ATOM 1726 C CA . GLU A 1 245 ? -25.281 13.706 33.136 1.00 92.94 245 GLU A CA 1
ATOM 1727 C C . GLU A 1 245 ? -26.413 12.726 33.506 1.00 92.94 245 GLU A C 1
ATOM 1729 O O . GLU A 1 245 ? -26.720 11.814 32.737 1.00 92.94 245 GLU A O 1
ATOM 1734 N N . PRO A 1 246 ? -27.052 12.849 34.681 1.00 93.12 246 PRO A N 1
ATOM 1735 C CA . PRO A 1 246 ? -28.218 12.037 35.001 1.00 93.12 246 PRO A CA 1
ATOM 1736 C C . PRO A 1 246 ? -29.412 12.448 34.134 1.00 93.12 246 PRO A C 1
ATOM 1738 O O . PRO A 1 246 ? -29.554 13.610 33.747 1.00 93.12 246 PRO A O 1
ATOM 1741 N N . ASP A 1 247 ? -30.315 11.506 33.864 1.00 89.19 247 ASP A N 1
ATOM 1742 C CA . ASP A 1 247 ? -31.574 11.824 33.190 1.00 89.19 247 ASP A CA 1
ATOM 1743 C C . ASP A 1 247 ? -32.313 12.969 33.924 1.00 89.19 247 ASP A C 1
ATOM 1745 O O . ASP A 1 247 ? -32.484 12.917 35.148 1.00 89.19 247 ASP A O 1
ATOM 1749 N N . PRO A 1 248 ? -32.842 13.976 33.203 1.00 87.69 248 PRO A N 1
ATOM 1750 C CA . PRO A 1 248 ? -33.473 15.146 33.820 1.00 87.69 248 PRO A CA 1
ATOM 1751 C C . PRO A 1 248 ? -34.644 14.847 34.772 1.00 87.69 248 PRO A C 1
ATOM 1753 O O . PRO A 1 248 ? -34.985 15.664 35.627 1.00 87.69 248 PRO A O 1
ATOM 1756 N N . SER A 1 249 ? -35.297 13.696 34.625 1.00 87.38 249 SER A N 1
ATOM 1757 C CA . SER A 1 249 ? -36.406 13.247 35.467 1.00 87.38 249 SER A CA 1
ATOM 1758 C C . SER A 1 249 ? -35.983 12.409 36.677 1.00 87.38 249 SER A C 1
ATOM 1760 O O . SER A 1 249 ? -36.825 12.171 37.544 1.00 87.38 249 SER A O 1
ATOM 1762 N N . SER A 1 250 ? -34.716 11.991 36.783 1.00 89.94 250 SER A N 1
ATOM 1763 C CA . SER A 1 250 ? -34.220 11.242 37.949 1.00 89.94 250 SER A CA 1
ATOM 1764 C C . SER A 1 250 ? -33.957 12.133 39.167 1.00 89.94 250 SER A C 1
ATOM 1766 O O . SER A 1 250 ? -33.733 11.635 40.269 1.00 89.94 250 SER A O 1
ATOM 1768 N N . GLY A 1 251 ? -33.984 13.458 38.983 1.00 91.00 251 GLY A N 1
ATOM 1769 C CA . GLY A 1 251 ? -33.677 14.419 40.039 1.00 91.00 251 GLY A CA 1
ATOM 1770 C C . GLY A 1 251 ? -32.203 14.427 40.451 1.00 91.00 251 GLY A C 1
ATOM 1771 O O . GLY A 1 251 ? -31.907 14.877 41.553 1.00 91.00 251 GLY A O 1
ATOM 1772 N N . GLY A 1 252 ? -31.301 13.938 39.591 1.00 93.12 252 GLY A N 1
ATOM 1773 C CA . GLY A 1 252 ? -29.860 13.869 39.857 1.00 93.12 252 GLY A CA 1
ATOM 1774 C C . GLY A 1 252 ? -29.361 12.494 40.311 1.00 93.12 252 GLY A C 1
ATOM 1775 O O . GLY A 1 252 ? -28.161 12.315 40.489 1.00 93.12 252 GLY A O 1
ATOM 1776 N N . ALA A 1 253 ? -30.256 11.519 40.486 1.00 95.31 253 ALA A N 1
ATOM 1777 C CA . ALA A 1 253 ? -29.903 10.183 40.952 1.00 95.31 253 ALA A CA 1
ATOM 1778 C C . ALA A 1 253 ? -29.656 9.204 39.797 1.00 95.31 253 ALA A C 1
ATOM 1780 O O . ALA A 1 253 ? -30.335 9.268 38.767 1.00 95.31 253 ALA A O 1
ATOM 1781 N N . ILE A 1 254 ? -28.735 8.261 40.002 1.00 96.38 254 ILE A N 1
ATOM 1782 C CA . ILE A 1 254 ? -28.555 7.087 39.138 1.00 96.38 254 ILE A CA 1
ATOM 1783 C C . ILE A 1 254 ? -28.447 5.840 40.013 1.00 96.38 254 ILE A C 1
ATOM 1785 O O . ILE A 1 254 ? -27.715 5.830 41.006 1.00 96.38 254 ILE A O 1
ATOM 1789 N N . THR A 1 255 ? -29.175 4.784 39.652 1.00 95.31 255 THR A N 1
ATOM 1790 C CA . THR A 1 255 ? -29.072 3.482 40.326 1.00 95.31 255 THR A CA 1
ATOM 1791 C C . THR A 1 255 ? -28.143 2.535 39.574 1.00 95.31 255 THR A C 1
ATOM 1793 O O . THR A 1 255 ? -28.079 2.553 38.351 1.00 95.31 255 THR A O 1
ATOM 1796 N N . VAL A 1 256 ? -27.422 1.698 40.307 1.00 96.25 256 VAL A N 1
ATOM 1797 C CA . VAL A 1 256 ? -26.620 0.599 39.768 1.00 96.25 256 VAL A CA 1
ATOM 1798 C C . VAL A 1 256 ? -27.111 -0.671 40.441 1.00 96.25 256 VAL A C 1
ATOM 1800 O O . VAL A 1 256 ? -26.895 -0.858 41.639 1.00 96.25 256 VAL A O 1
ATOM 1803 N N . ASP A 1 257 ? -27.809 -1.511 39.690 1.00 93.56 257 ASP A N 1
ATOM 1804 C CA . ASP A 1 257 ? -28.372 -2.768 40.169 1.00 93.56 257 ASP A CA 1
ATOM 1805 C C . ASP A 1 257 ? -27.431 -3.923 39.805 1.00 93.56 257 ASP A C 1
ATOM 1807 O O . ASP A 1 257 ? -27.206 -4.229 38.639 1.00 93.56 257 ASP A O 1
ATOM 1811 N N . ILE A 1 258 ? -26.829 -4.550 40.811 1.00 92.81 258 ILE A N 1
ATOM 1812 C CA . ILE A 1 258 ? -25.889 -5.659 40.632 1.00 92.81 258 ILE A CA 1
ATOM 1813 C C . ILE A 1 258 ? -26.647 -6.958 40.873 1.00 92.81 258 ILE A C 1
ATOM 1815 O O . ILE A 1 258 ? -26.845 -7.386 42.017 1.00 92.81 258 ILE A O 1
ATOM 1819 N N . ASP A 1 259 ? -27.064 -7.571 39.774 1.00 89.50 259 ASP A N 1
ATOM 1820 C CA . ASP A 1 259 ? -27.796 -8.833 39.711 1.00 89.50 259 ASP A CA 1
ATOM 1821 C C . ASP A 1 259 ? -26.863 -10.031 39.404 1.00 89.50 259 ASP A C 1
ATOM 1823 O O . ASP A 1 259 ? -27.316 -11.175 39.333 1.00 89.50 259 ASP A O 1
ATOM 1827 N N . ARG A 1 260 ? -25.545 -9.783 39.347 1.00 83.94 260 ARG A N 1
ATOM 1828 C CA . ARG A 1 260 ? -24.472 -10.766 39.133 1.00 83.94 260 ARG A CA 1
ATOM 1829 C C . ARG A 1 260 ? -23.720 -11.129 40.418 1.00 83.94 260 ARG A C 1
ATOM 1831 O O . ARG A 1 260 ? -23.256 -10.258 41.148 1.00 83.94 260 ARG A O 1
ATOM 1838 N N . GLY A 1 261 ? -23.543 -12.423 40.689 1.00 88.06 261 GLY A N 1
ATOM 1839 C CA . GLY A 1 261 ? -22.841 -12.936 41.877 1.00 88.06 261 GLY A CA 1
ATOM 1840 C C . GLY A 1 261 ? -21.343 -13.196 41.670 1.00 88.06 261 GLY A C 1
ATOM 1841 O O . GLY A 1 261 ? -20.925 -14.342 41.817 1.00 88.06 261 GLY A O 1
ATOM 1842 N N . ALA A 1 262 ? -20.563 -12.163 41.341 1.00 89.94 262 ALA A N 1
ATOM 1843 C CA . ALA A 1 262 ? -19.117 -12.240 41.081 1.00 89.94 262 ALA A CA 1
ATOM 1844 C C . ALA A 1 262 ? -18.296 -11.352 42.040 1.00 89.94 262 ALA A C 1
ATOM 1846 O O . ALA A 1 262 ? -18.854 -10.521 42.769 1.00 89.94 262 ALA A O 1
ATOM 1847 N N . THR A 1 263 ? -16.971 -11.512 42.048 1.00 96.00 263 THR A N 1
ATOM 1848 C CA . THR A 1 263 ? -16.042 -10.536 42.649 1.00 96.00 263 THR A CA 1
ATOM 1849 C C . THR A 1 263 ? -15.747 -9.423 41.645 1.00 96.00 263 THR A C 1
ATOM 1851 O O . THR A 1 263 ? -15.424 -9.715 40.495 1.00 96.00 263 THR A O 1
ATOM 1854 N N . MET A 1 264 ? -15.841 -8.156 42.052 1.00 96.81 264 MET A N 1
ATOM 1855 C CA . MET A 1 264 ? -15.709 -7.018 41.136 1.00 96.81 264 MET A CA 1
ATOM 1856 C C . MET A 1 264 ? -15.123 -5.757 41.779 1.00 96.81 264 MET A C 1
ATOM 1858 O O . MET A 1 264 ? -15.279 -5.509 42.977 1.00 96.81 264 MET A O 1
ATOM 1862 N N . VAL A 1 265 ? -14.525 -4.915 40.939 1.00 98.25 265 VAL A N 1
ATOM 1863 C CA . VAL A 1 265 ? -14.252 -3.499 41.205 1.00 98.25 265 VAL A CA 1
ATOM 1864 C C . VAL A 1 265 ? -15.163 -2.674 40.307 1.00 98.25 265 VAL A C 1
ATOM 1866 O O . VAL A 1 265 ? -15.189 -2.871 39.093 1.00 98.25 265 VAL A O 1
ATOM 1869 N N . LEU A 1 266 ? -15.905 -1.739 40.898 1.00 97.94 266 LEU A N 1
ATOM 1870 C CA . LEU A 1 266 ? -16.806 -0.860 40.154 1.00 97.94 266 LEU A CA 1
ATOM 1871 C C . LEU A 1 266 ? -16.164 0.500 39.959 1.00 97.94 266 LEU A C 1
ATOM 1873 O O . LEU A 1 266 ? -15.659 1.096 40.909 1.00 97.94 266 LEU A O 1
ATOM 1877 N N . HIS A 1 267 ? -16.263 1.039 38.755 1.00 98.38 267 HIS A N 1
ATOM 1878 C CA . HIS A 1 267 ? -15.944 2.428 38.476 1.00 98.38 267 HIS A CA 1
ATOM 1879 C C . HIS A 1 267 ? -17.176 3.158 37.951 1.00 98.38 267 HIS A C 1
ATOM 1881 O O . HIS A 1 267 ? -17.849 2.684 37.042 1.00 98.38 267 HIS A O 1
ATOM 1887 N N . LEU A 1 268 ? -17.475 4.306 38.557 1.00 98.25 268 LEU A N 1
ATOM 1888 C CA . LEU A 1 268 ? -18.609 5.161 38.224 1.00 98.25 268 LEU A CA 1
ATOM 1889 C C . LEU A 1 268 ? -18.095 6.530 37.782 1.00 98.25 268 LEU A C 1
ATOM 1891 O O . LEU A 1 268 ? -17.311 7.171 38.493 1.00 98.25 268 LEU A O 1
ATOM 1895 N N . SER A 1 269 ? -18.550 7.006 36.629 1.00 96.75 269 SER A N 1
ATOM 1896 C CA . SER A 1 269 ? -18.103 8.262 36.038 1.00 96.75 269 SER A CA 1
ATOM 1897 C C . SER A 1 269 ? -19.258 9.172 35.646 1.00 96.75 269 SER A C 1
ATOM 1899 O O . SER A 1 269 ? -20.224 8.719 35.039 1.00 96.75 269 SER A O 1
ATOM 1901 N N . SER A 1 270 ? -19.148 10.467 35.956 1.00 95.94 270 SER A N 1
ATOM 1902 C CA . SER A 1 270 ? -20.076 11.482 35.445 1.00 95.94 270 SER A CA 1
ATOM 1903 C C . SER A 1 270 ? -19.406 12.834 35.216 1.00 95.94 270 SER A C 1
ATOM 1905 O O . SER A 1 270 ? -18.571 13.259 36.016 1.00 95.94 270 SER A O 1
ATOM 1907 N N . TYR A 1 271 ? -19.784 13.562 34.160 1.00 95.31 271 TYR A N 1
ATOM 1908 C CA . TYR A 1 271 ? -19.375 14.963 34.020 1.00 95.31 271 TYR A CA 1
ATOM 1909 C C . TYR A 1 271 ? -20.087 15.827 35.074 1.00 95.31 271 TYR A C 1
ATOM 1911 O O . TYR A 1 271 ? -19.423 16.476 35.890 1.00 95.31 271 TYR A O 1
ATOM 1919 N N . THR A 1 272 ? -21.422 15.790 35.121 1.00 95.50 272 THR A N 1
ATOM 1920 C CA . THR A 1 272 ? -22.212 16.552 36.103 1.00 95.50 272 THR A CA 1
ATOM 1921 C C . THR A 1 272 ? -22.361 15.814 37.433 1.00 95.50 272 THR A C 1
ATOM 1923 O O . THR A 1 272 ? -22.042 14.629 37.547 1.00 95.50 272 THR A O 1
ATOM 1926 N N . ALA A 1 273 ? -22.869 16.497 38.460 1.00 97.62 273 ALA A N 1
ATOM 1927 C CA . ALA A 1 273 ? -23.133 15.882 39.761 1.00 97.62 273 ALA A CA 1
ATOM 1928 C C . ALA A 1 273 ? -24.161 14.741 39.651 1.00 97.62 273 ALA A C 1
ATOM 1930 O O . ALA A 1 273 ? -25.220 14.928 39.048 1.00 97.62 273 ALA A O 1
ATOM 1931 N N . VAL A 1 274 ? -23.849 13.590 40.255 1.00 98.12 274 VAL A N 1
ATOM 1932 C CA . VAL A 1 274 ? -24.748 12.433 40.362 1.00 98.12 274 VAL A CA 1
ATOM 1933 C C . VAL A 1 274 ? -24.768 11.903 41.795 1.00 98.12 274 VAL A C 1
ATOM 1935 O O . VAL A 1 274 ? -23.728 11.789 42.455 1.00 98.12 274 VAL A O 1
ATOM 1938 N N . ASP A 1 275 ? -25.970 11.544 42.245 1.00 97.81 275 ASP A N 1
ATOM 1939 C CA . ASP A 1 275 ? -26.219 10.779 43.462 1.00 97.81 275 ASP A CA 1
ATOM 1940 C C . ASP A 1 275 ? -26.350 9.286 43.116 1.00 97.81 275 ASP A C 1
ATOM 1942 O O . ASP A 1 275 ? -27.424 8.789 42.758 1.00 97.81 275 ASP A O 1
ATOM 1946 N N . TRP A 1 276 ? -25.237 8.559 43.199 1.00 98.38 276 TRP A N 1
ATOM 1947 C CA . TRP A 1 276 ? -25.161 7.141 42.856 1.00 98.38 276 TRP A CA 1
ATOM 1948 C C . TRP A 1 276 ? -25.741 6.273 43.971 1.00 98.38 276 TRP A C 1
ATOM 1950 O O . TRP A 1 276 ? -25.372 6.418 45.136 1.00 98.38 276 TRP A O 1
ATOM 1960 N N . THR A 1 277 ? -26.605 5.321 43.630 1.00 98.25 277 THR A N 1
ATOM 1961 C CA . THR A 1 277 ? -27.104 4.301 44.565 1.00 98.25 277 THR A CA 1
ATOM 1962 C C . THR A 1 277 ? -26.788 2.913 44.040 1.00 98.25 277 THR A C 1
ATOM 1964 O O . THR A 1 277 ? -27.245 2.557 42.960 1.00 98.25 277 THR A O 1
ATOM 1967 N N . ILE A 1 278 ? -26.034 2.127 44.808 1.00 97.94 278 ILE A N 1
ATOM 1968 C CA . ILE A 1 278 ? -25.586 0.796 44.398 1.00 97.94 278 ILE A CA 1
ATOM 1969 C C . ILE A 1 278 ? -26.382 -0.260 45.166 1.00 97.94 278 ILE A C 1
ATOM 1971 O O . ILE A 1 278 ? -26.268 -0.376 46.390 1.00 97.94 278 ILE A O 1
ATOM 1975 N N . ASN A 1 279 ? -27.164 -1.049 44.435 1.00 96.25 279 ASN A N 1
ATOM 1976 C CA . ASN A 1 279 ? -27.975 -2.140 44.956 1.00 96.25 279 ASN A CA 1
ATOM 1977 C C . ASN A 1 279 ? -27.281 -3.472 44.649 1.00 96.25 279 ASN A C 1
ATOM 1979 O O . ASN A 1 279 ? -27.217 -3.897 43.503 1.00 96.25 279 ASN A O 1
ATOM 1983 N N . ASN A 1 280 ? -26.751 -4.141 45.673 1.00 95.31 280 ASN A N 1
ATOM 1984 C CA . ASN A 1 280 ? -26.138 -5.461 45.522 1.00 95.31 280 ASN A CA 1
ATOM 1985 C C . ASN A 1 280 ? -27.188 -6.562 45.736 1.00 95.31 280 ASN A C 1
ATOM 1987 O O . ASN A 1 280 ? -27.370 -7.043 46.858 1.00 95.31 280 ASN A O 1
ATOM 1991 N N . ASN A 1 281 ? -27.913 -6.911 44.674 1.00 92.31 281 ASN A N 1
ATOM 1992 C CA . ASN A 1 281 ? -29.071 -7.805 44.726 1.00 92.31 281 ASN A CA 1
ATOM 1993 C C . ASN A 1 281 ? -28.668 -9.287 44.730 1.00 92.31 281 ASN A C 1
ATOM 1995 O O . ASN A 1 281 ? -29.341 -10.103 45.364 1.00 92.31 281 ASN A O 1
ATOM 1999 N N . ALA A 1 282 ? -27.563 -9.632 44.063 1.00 90.31 282 ALA A N 1
ATOM 2000 C CA . ALA A 1 282 ? -27.077 -11.008 43.929 1.00 90.31 282 ALA A CA 1
ATOM 2001 C C . ALA A 1 282 ? -25.975 -11.405 44.926 1.00 90.31 282 ALA A C 1
ATOM 2003 O O . ALA A 1 282 ? -25.560 -12.564 44.959 1.00 90.31 282 ALA A O 1
ATOM 2004 N N . GLY A 1 283 ? -25.522 -10.480 45.777 1.00 91.25 283 GLY A N 1
ATOM 2005 C CA . GLY A 1 283 ? -24.490 -10.755 46.778 1.00 91.25 283 GLY A CA 1
ATOM 2006 C C . GLY A 1 283 ? -23.072 -10.808 46.206 1.00 91.25 283 GLY A C 1
ATOM 2007 O O . GLY A 1 283 ? -22.254 -11.579 46.705 1.00 91.25 283 GLY A O 1
ATOM 2008 N N . ALA A 1 284 ? -22.783 -9.985 45.194 1.00 93.88 284 ALA A N 1
ATOM 2009 C CA . ALA A 1 284 ? -21.439 -9.754 44.669 1.00 93.88 284 ALA A CA 1
ATOM 2010 C C . ALA A 1 284 ? -20.446 -9.371 45.777 1.00 93.88 284 ALA A C 1
ATOM 2012 O O . ALA A 1 284 ? -20.809 -8.684 46.742 1.00 93.88 284 ALA A O 1
ATOM 2013 N N . ILE A 1 285 ? -19.180 -9.749 45.609 1.00 97.06 285 ILE A N 1
ATOM 2014 C CA . ILE A 1 285 ? -18.080 -9.230 46.428 1.00 97.06 285 ILE A CA 1
ATOM 2015 C C . ILE A 1 285 ? -17.542 -7.987 45.719 1.00 97.06 285 ILE A C 1
ATOM 2017 O O . ILE A 1 285 ? -16.834 -8.092 44.725 1.00 97.06 285 ILE A O 1
ATOM 2021 N N . ILE A 1 286 ? -17.910 -6.804 46.212 1.00 97.62 286 ILE A N 1
ATOM 2022 C CA . ILE A 1 286 ? -17.431 -5.531 45.661 1.00 97.62 286 ILE A CA 1
ATOM 2023 C C . ILE A 1 286 ? -16.186 -5.120 46.446 1.00 97.62 286 ILE A C 1
ATOM 2025 O O . ILE A 1 286 ? -16.303 -4.673 47.592 1.00 97.62 286 ILE A O 1
ATOM 2029 N N . ASP A 1 287 ? -15.011 -5.289 45.844 1.00 97.81 287 ASP A N 1
ATOM 2030 C CA . ASP A 1 287 ? -13.724 -4.987 46.480 1.00 97.81 287 ASP A CA 1
ATOM 2031 C C . ASP A 1 287 ? -13.567 -3.480 46.727 1.00 97.81 287 ASP A C 1
ATOM 2033 O O . ASP A 1 287 ? -13.129 -3.059 47.800 1.00 97.81 287 ASP A O 1
ATOM 2037 N N . GLU A 1 288 ? -13.964 -2.660 45.751 1.00 98.38 288 GLU A N 1
ATOM 2038 C CA . GLU A 1 288 ? -13.923 -1.202 45.834 1.00 98.38 288 GLU A CA 1
ATOM 2039 C C . GLU A 1 288 ? -14.885 -0.551 44.825 1.00 98.38 288 GLU A C 1
ATOM 2041 O O . GLU A 1 288 ? -15.116 -1.076 43.733 1.00 98.38 288 GLU A O 1
ATOM 2046 N N . ILE A 1 289 ? -15.429 0.615 45.188 1.00 98.62 289 ILE A N 1
ATOM 2047 C CA . ILE A 1 289 ? -16.146 1.515 44.278 1.00 98.62 289 ILE A CA 1
ATOM 2048 C C . ILE A 1 289 ? -15.289 2.760 44.042 1.00 98.62 289 ILE A C 1
ATOM 2050 O O . ILE A 1 289 ? -15.061 3.570 44.945 1.00 98.62 289 ILE A O 1
ATOM 2054 N N . LEU A 1 290 ? -14.842 2.932 42.807 1.00 98.69 290 LEU A N 1
ATOM 2055 C CA . LEU A 1 290 ? -14.098 4.085 42.322 1.00 98.69 290 LEU A CA 1
ATOM 2056 C C . LEU A 1 290 ? -15.065 5.074 41.681 1.00 98.69 290 LEU A C 1
ATOM 2058 O O . LEU A 1 290 ? -15.936 4.690 40.908 1.00 98.69 290 LEU A O 1
ATOM 2062 N N . VAL A 1 291 ? -14.914 6.360 41.979 1.00 98.38 291 VAL A N 1
ATOM 2063 C CA . VAL A 1 291 ? -15.840 7.385 41.483 1.00 98.38 291 VAL A CA 1
ATOM 2064 C C . VAL A 1 291 ? -15.058 8.536 40.889 1.00 98.38 291 VAL A C 1
ATOM 2066 O O . VAL A 1 291 ? -14.201 9.114 41.559 1.00 98.38 291 VAL A O 1
ATOM 2069 N N . SER A 1 292 ? -15.363 8.880 39.642 1.00 97.50 292 SER A N 1
ATOM 2070 C CA . SER A 1 292 ? -14.757 9.999 38.918 1.00 97.50 292 SER A CA 1
ATOM 2071 C C . SER A 1 292 ? -15.803 11.009 38.476 1.00 97.50 292 SER A C 1
ATOM 2073 O O . SER A 1 292 ? -16.920 10.644 38.120 1.00 97.50 292 SER A O 1
ATOM 2075 N N . GLY A 1 293 ? -15.437 12.286 38.471 1.00 96.50 293 GLY A N 1
ATOM 2076 C CA . GLY A 1 293 ? -16.262 13.288 37.811 1.00 96.50 293 GLY A CA 1
ATOM 2077 C C . GLY A 1 293 ? -15.644 14.672 37.744 1.00 96.50 293 GLY A C 1
ATOM 2078 O O . GLY A 1 293 ? -14.650 14.959 38.419 1.00 96.50 293 GLY A O 1
ATOM 2079 N N . TYR A 1 294 ? -16.236 15.552 36.939 1.00 95.62 294 TYR A N 1
ATOM 2080 C CA . TYR A 1 294 ? -15.911 16.979 37.007 1.00 95.62 294 TYR A CA 1
ATOM 2081 C C . TYR A 1 294 ? -16.576 17.599 38.236 1.00 95.62 294 TYR A C 1
ATOM 2083 O O . TYR A 1 294 ? -15.896 18.144 39.110 1.00 95.62 294 TYR A O 1
ATOM 2091 N N . ASP A 1 295 ? -17.887 17.431 38.355 1.00 96.81 295 ASP A N 1
ATOM 2092 C CA . ASP A 1 295 ? -18.648 17.896 39.507 1.00 96.81 295 ASP A CA 1
ATOM 2093 C C . ASP A 1 295 ? -18.534 16.956 40.718 1.00 96.81 295 ASP A C 1
ATOM 2095 O O . ASP A 1 295 ? -17.950 15.867 40.672 1.00 96.81 295 ASP A O 1
ATOM 2099 N N . ALA A 1 296 ? -19.076 17.401 41.853 1.00 96.62 296 ALA A N 1
ATOM 2100 C CA . ALA A 1 296 ? -19.141 16.596 43.064 1.00 96.62 296 ALA A CA 1
ATOM 2101 C C . ALA A 1 296 ? -20.081 15.400 42.865 1.00 96.62 296 ALA A C 1
ATOM 2103 O O . ALA A 1 296 ? -21.216 15.566 42.433 1.00 96.62 296 ALA A O 1
ATOM 2104 N N . GLN A 1 297 ? -19.598 14.214 43.220 1.00 97.75 297 GLN A N 1
ATOM 2105 C CA . GLN A 1 297 ? -20.353 12.966 43.153 1.00 97.75 297 GLN A CA 1
ATOM 2106 C C . GLN A 1 297 ? -20.695 12.517 44.574 1.00 97.75 297 GLN A C 1
ATOM 2108 O O . GLN A 1 297 ? -19.875 12.688 45.485 1.00 97.75 297 GLN A O 1
ATOM 2113 N N . THR A 1 298 ? -21.870 11.924 44.777 1.00 97.50 298 THR A N 1
ATOM 2114 C CA . THR A 1 298 ? -22.208 11.249 46.036 1.00 97.50 298 THR A CA 1
ATOM 2115 C C . THR A 1 298 ? -22.525 9.787 45.779 1.00 97.50 298 THR A C 1
ATOM 2117 O O . THR A 1 298 ? -22.980 9.424 44.698 1.00 97.50 298 THR A O 1
ATOM 2120 N N . VAL A 1 299 ? -22.229 8.930 46.757 1.00 98.00 299 VAL A N 1
ATOM 2121 C CA . VAL A 1 299 ? -22.400 7.484 46.616 1.00 98.00 299 VAL A CA 1
ATOM 2122 C C . VAL A 1 299 ? -23.061 6.905 47.855 1.00 98.00 299 VAL A C 1
ATOM 2124 O O . VAL A 1 299 ? -22.541 7.011 48.966 1.00 98.00 299 VAL A O 1
ATOM 2127 N N . ASN A 1 300 ? -24.192 6.246 47.641 1.00 98.00 300 ASN A N 1
ATOM 2128 C CA . ASN A 1 300 ? -24.856 5.367 48.585 1.00 98.00 300 ASN A CA 1
ATOM 2129 C C . ASN A 1 300 ? -24.464 3.915 48.263 1.00 98.00 300 ASN A C 1
ATOM 2131 O O . ASN A 1 300 ? -25.095 3.255 47.436 1.00 98.00 300 ASN A O 1
ATOM 2135 N N . ALA A 1 301 ? -23.374 3.456 48.882 1.00 97.31 301 ALA A N 1
ATOM 2136 C CA . ALA A 1 301 ? -22.806 2.124 48.684 1.00 97.31 301 ALA A CA 1
ATOM 2137 C C . ALA A 1 301 ? -23.339 1.093 49.703 1.00 97.31 301 ALA A C 1
ATOM 2139 O O . ALA A 1 301 ? -23.718 1.471 50.820 1.00 97.31 301 ALA A O 1
ATOM 2140 N N . PRO A 1 302 ? -23.301 -0.218 49.383 1.00 96.69 302 PRO A N 1
ATOM 2141 C CA . PRO A 1 302 ? -23.559 -1.275 50.353 1.00 96.69 302 PRO A CA 1
ATOM 2142 C C . PRO A 1 302 ? -22.634 -1.177 51.573 1.00 96.69 302 PRO A C 1
ATOM 2144 O O . PRO A 1 302 ? -21.481 -0.747 51.493 1.00 96.69 302 PRO A O 1
ATOM 2147 N N . SER A 1 303 ? -23.139 -1.590 52.737 1.00 94.75 303 SER A N 1
ATOM 2148 C CA . SER A 1 303 ? -22.399 -1.468 53.996 1.00 94.75 303 SER A CA 1
ATOM 2149 C C . SER A 1 303 ? -21.085 -2.255 53.961 1.00 94.75 303 SER A C 1
ATOM 2151 O O . SER A 1 303 ? -21.083 -3.452 53.690 1.00 94.75 303 SER A O 1
ATOM 2153 N N . GLY A 1 304 ? -19.979 -1.584 54.290 1.00 94.88 304 GLY A N 1
ATOM 2154 C CA . GLY A 1 304 ? -18.652 -2.198 54.363 1.00 94.88 304 GLY A CA 1
ATOM 2155 C C . GLY A 1 304 ? -17.859 -2.184 53.055 1.00 94.88 304 GLY A C 1
ATOM 2156 O O . GLY A 1 304 ? -16.689 -2.551 53.093 1.00 94.88 304 GLY A O 1
ATOM 2157 N N . VAL A 1 305 ? -18.446 -1.723 51.945 1.00 97.81 305 VAL A N 1
ATOM 2158 C CA . VAL A 1 305 ? -17.742 -1.570 50.664 1.00 97.81 305 VAL A CA 1
ATOM 2159 C C . VAL A 1 305 ? -16.903 -0.281 50.680 1.00 97.81 305 VAL A C 1
ATOM 2161 O O . VAL A 1 305 ? -17.454 0.792 50.954 1.00 97.81 305 VAL A O 1
ATOM 2164 N N . PRO A 1 306 ? -15.583 -0.345 50.420 1.00 98.19 306 PRO A N 1
ATOM 2165 C CA . PRO A 1 306 ? -14.744 0.842 50.276 1.00 98.19 306 PRO A CA 1
ATOM 2166 C C . PRO A 1 306 ? -15.182 1.715 49.093 1.00 98.19 306 PRO A C 1
ATOM 2168 O O . PRO A 1 306 ? -15.492 1.203 48.020 1.00 98.19 306 PRO A O 1
ATOM 2171 N N . VAL A 1 307 ? -15.177 3.039 49.281 1.00 98.38 307 VAL A N 1
ATOM 2172 C CA . VAL A 1 307 ? -15.481 4.014 48.222 1.00 98.38 307 VAL A CA 1
ATOM 2173 C C . VAL A 1 307 ? -14.344 5.026 48.116 1.00 98.38 307 VAL A C 1
ATOM 2175 O O . VAL A 1 307 ? -14.063 5.745 49.080 1.00 98.38 307 VAL A O 1
ATOM 2178 N N . THR A 1 308 ? -13.739 5.129 46.934 1.00 98.31 308 THR A N 1
ATOM 2179 C CA . THR A 1 308 ? -12.699 6.114 46.619 1.00 98.31 308 THR A CA 1
ATOM 2180 C C . THR A 1 308 ? -13.216 7.100 45.582 1.00 98.31 308 THR A C 1
ATOM 2182 O O . THR A 1 308 ? -13.393 6.778 44.409 1.00 98.31 308 THR A O 1
ATOM 2185 N N . ILE A 1 309 ? -13.422 8.344 46.016 1.00 98.00 309 ILE A N 1
ATOM 2186 C CA . ILE A 1 309 ? -13.916 9.435 45.170 1.00 98.00 309 ILE A CA 1
ATOM 2187 C C . ILE A 1 309 ? -12.747 10.309 44.709 1.00 98.00 309 ILE A C 1
ATOM 2189 O O . ILE A 1 309 ? -11.943 10.759 45.529 1.00 98.00 309 ILE A O 1
ATOM 2193 N N . ARG A 1 310 ? -12.665 10.574 43.402 1.00 97.88 310 ARG A N 1
ATOM 2194 C CA . ARG A 1 310 ? -11.706 11.486 42.768 1.00 97.88 310 ARG A CA 1
ATOM 2195 C C . ARG A 1 310 ? -12.415 12.383 41.757 1.00 97.88 310 ARG A C 1
ATOM 2197 O O . ARG A 1 310 ? -12.676 11.970 40.632 1.00 97.88 310 ARG A O 1
ATOM 2204 N N . THR A 1 311 ? -12.741 13.611 42.149 1.00 97.62 311 THR A N 1
ATOM 2205 C CA . THR A 1 311 ? -13.441 14.555 41.264 1.00 97.62 311 THR A CA 1
ATOM 2206 C C . THR A 1 311 ? -12.738 15.898 41.208 1.00 97.62 311 THR A C 1
ATOM 2208 O O . THR A 1 311 ? -12.064 16.294 42.164 1.00 97.62 311 THR A O 1
ATOM 2211 N N . ALA A 1 312 ? -12.925 16.640 40.114 1.00 96.69 312 ALA A N 1
ATOM 2212 C CA . ALA A 1 312 ? -12.345 17.975 39.992 1.00 96.69 312 ALA A CA 1
ATOM 2213 C C . ALA A 1 312 ? -12.883 18.916 41.086 1.00 96.69 312 ALA A C 1
ATOM 2215 O O . ALA A 1 312 ? -12.105 19.638 41.709 1.00 96.69 312 ALA A O 1
ATOM 2216 N N . ALA A 1 313 ? -14.186 18.858 41.375 1.00 95.12 313 ALA A N 1
ATOM 2217 C CA . ALA A 1 313 ? -14.838 19.717 42.362 1.00 95.12 313 ALA A CA 1
ATOM 2218 C C . ALA A 1 313 ? -14.517 19.384 43.833 1.00 95.12 313 ALA A C 1
ATOM 2220 O O . ALA A 1 313 ? -14.567 20.285 44.671 1.00 95.12 313 ALA A O 1
ATOM 2221 N N . THR A 1 314 ? -14.224 18.122 44.177 1.00 93.19 314 THR A N 1
ATOM 2222 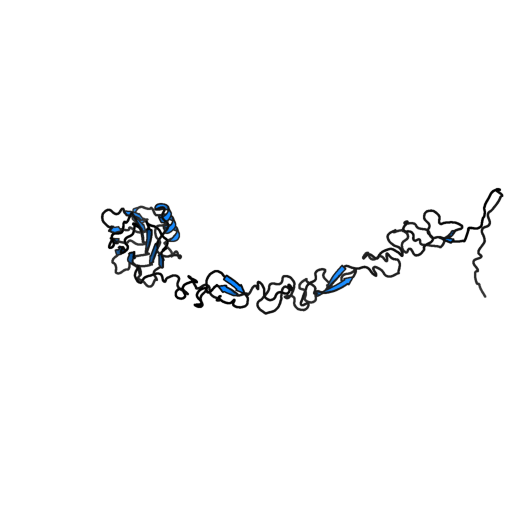C CA . THR A 1 314 ? -14.071 17.701 45.588 1.00 93.19 314 THR A CA 1
ATOM 2223 C C . THR A 1 314 ? -12.634 17.393 45.989 1.00 93.19 314 THR A C 1
ATOM 2225 O O . THR A 1 314 ? -12.211 17.800 47.071 1.00 93.19 314 THR A O 1
ATOM 2228 N N . THR A 1 315 ? -11.870 16.703 45.139 1.00 94.88 315 THR A N 1
ATOM 2229 C CA . THR A 1 315 ? -10.506 16.259 45.469 1.00 94.88 315 THR A CA 1
ATOM 2230 C C . THR A 1 315 ? -9.431 16.928 44.621 1.00 94.88 315 THR A C 1
ATOM 2232 O O . THR A 1 315 ? -8.271 16.948 45.027 1.00 94.88 315 THR A O 1
ATOM 2235 N N . GLY A 1 316 ? -9.788 17.459 43.448 1.00 95.06 316 GLY A N 1
ATOM 2236 C CA . GLY A 1 316 ? -8.836 17.971 42.462 1.00 95.06 316 GLY A CA 1
ATOM 2237 C C . GLY A 1 316 ? -7.945 16.882 41.852 1.00 95.06 316 GLY A C 1
ATOM 2238 O O . GLY A 1 316 ? -6.901 17.192 41.284 1.00 95.06 316 GLY A O 1
ATOM 2239 N N . THR A 1 317 ? -8.324 15.609 41.994 1.00 96.44 317 THR A N 1
ATOM 2240 C CA . THR A 1 317 ? -7.575 14.438 41.511 1.00 96.44 317 THR A CA 1
ATOM 2241 C C . THR A 1 317 ? -8.462 13.550 40.642 1.00 96.44 317 THR A C 1
ATOM 2243 O O . THR A 1 317 ? -9.683 13.619 40.747 1.00 96.44 317 THR A O 1
ATOM 2246 N N . SER A 1 318 ? -7.849 12.717 39.795 1.00 95.38 318 SER A N 1
ATOM 2247 C CA . SER A 1 318 ? -8.526 11.809 38.856 1.00 95.38 318 SER A CA 1
ATOM 2248 C C . SER A 1 318 ? -7.885 10.411 38.834 1.00 95.38 318 SER A C 1
ATOM 2250 O O . SER A 1 318 ? -6.857 10.172 39.484 1.00 95.38 318 SER A O 1
ATOM 2252 N N . PHE A 1 319 ? -8.483 9.484 38.084 1.00 96.25 319 PHE A N 1
ATOM 2253 C CA . PHE A 1 319 ? -7.882 8.204 37.688 1.00 96.25 319 PHE A CA 1
ATOM 2254 C C . PHE A 1 319 ? -7.466 8.284 36.214 1.00 96.25 319 PHE A C 1
ATOM 2256 O O . PHE A 1 319 ? -8.026 7.613 35.364 1.00 96.25 319 PHE A O 1
ATOM 2263 N N . GLY A 1 320 ? -6.550 9.197 35.884 1.00 94.25 320 GLY A N 1
ATOM 2264 C CA . GLY A 1 320 ? -6.164 9.491 34.496 1.00 94.25 320 GLY A CA 1
ATOM 2265 C C . GLY A 1 320 ? -6.977 10.639 33.898 1.00 94.25 320 GLY A C 1
ATOM 2266 O O . GLY A 1 320 ? -6.404 11.675 33.559 1.00 94.25 320 GLY A O 1
ATOM 2267 N N . TYR A 1 321 ? -8.306 10.524 33.884 1.00 95.44 321 TYR A N 1
ATOM 2268 C CA . TYR A 1 321 ? -9.218 11.601 33.475 1.00 95.44 321 TYR A CA 1
ATOM 2269 C C . TYR A 1 321 ? -10.421 11.740 34.420 1.00 95.44 321 TYR A C 1
ATOM 2271 O O . TYR A 1 321 ? -10.623 10.906 35.300 1.00 95.44 321 TYR A O 1
ATOM 2279 N N . PHE A 1 322 ? -11.170 12.842 34.318 1.00 94.75 322 PHE A N 1
ATOM 2280 C CA . PHE A 1 322 ? -12.279 13.126 35.240 1.00 94.75 322 PHE A CA 1
ATOM 2281 C C . PHE A 1 322 ? -13.590 12.454 34.834 1.00 94.75 322 PHE A C 1
ATOM 2283 O O . PHE A 1 322 ? -14.345 12.059 35.716 1.00 94.75 322 PHE A O 1
ATOM 2290 N N . CYS A 1 323 ? -13.860 12.306 33.538 1.00 93.44 323 CYS A N 1
ATOM 2291 C CA . CYS A 1 323 ? -15.048 11.609 33.060 1.00 93.44 323 CYS A CA 1
ATOM 2292 C C . CYS A 1 323 ? -14.813 10.828 31.768 1.00 93.44 323 CYS A C 1
ATOM 2294 O O . CYS A 1 323 ? -13.939 11.174 30.974 1.00 93.44 323 CYS A O 1
ATOM 2296 N N . GLY A 1 324 ? -15.642 9.813 31.561 1.00 92.69 324 GLY A N 1
ATOM 2297 C CA . GLY A 1 324 ? -15.749 9.024 30.340 1.00 92.69 324 GLY A CA 1
ATOM 2298 C C . GLY A 1 324 ? -17.112 8.347 30.321 1.00 92.69 324 GLY A C 1
ATOM 2299 O O . GLY A 1 324 ? -17.594 7.924 31.368 1.00 92.69 324 GLY A O 1
ATOM 2300 N N . TYR A 1 325 ? -17.760 8.328 29.162 1.00 89.88 325 TYR A N 1
ATOM 2301 C CA . TYR A 1 325 ? -19.138 7.835 29.012 1.00 89.88 325 TYR A CA 1
ATOM 2302 C C . TYR A 1 325 ? -19.458 7.321 27.604 1.00 89.88 325 TYR A C 1
ATOM 2304 O O . TYR A 1 325 ? -20.597 6.972 27.318 1.00 89.88 325 TYR A O 1
ATOM 2312 N N . SER A 1 326 ? -18.467 7.311 26.716 1.00 84.25 326 SER A N 1
ATOM 2313 C CA . SER A 1 326 ? -18.620 6.941 25.313 1.00 84.25 326 SER A CA 1
ATOM 2314 C C . SER A 1 326 ? -17.334 6.279 24.836 1.00 84.25 326 SER A C 1
ATOM 2316 O O . SER A 1 326 ? -16.248 6.751 25.170 1.00 84.25 326 SER A O 1
ATOM 2318 N N . LEU A 1 327 ? -17.467 5.201 24.075 1.00 76.94 327 LEU A N 1
ATOM 2319 C CA . LEU A 1 327 ? -16.383 4.431 23.471 1.00 76.94 327 LEU A CA 1
ATOM 2320 C C . LEU A 1 327 ? -16.801 4.046 22.041 1.00 76.94 327 LEU A C 1
ATOM 2322 O O . LEU A 1 327 ? -17.995 3.942 21.785 1.00 76.94 327 LEU A O 1
ATOM 2326 N N . PRO A 1 328 ? -15.861 3.914 21.088 1.00 65.75 328 PRO A N 1
ATOM 2327 C CA . PRO A 1 328 ? -14.483 4.422 21.141 1.00 65.75 328 PRO A CA 1
ATOM 2328 C C . PRO A 1 328 ? -14.418 5.964 21.035 1.00 65.75 328 PRO A C 1
ATOM 2330 O O . PRO A 1 328 ? -13.345 6.560 20.990 1.00 65.75 328 PRO A O 1
ATOM 2333 N N . TYR A 1 329 ? -15.567 6.643 20.949 1.00 66.81 329 TYR A N 1
ATOM 2334 C CA . TYR A 1 329 ? -15.625 8.081 20.703 1.00 66.81 329 TYR A CA 1
ATOM 2335 C C . TYR A 1 329 ? -15.473 8.912 21.976 1.00 66.81 329 TYR A C 1
ATOM 2337 O O . TYR A 1 329 ? -16.221 8.749 22.939 1.00 66.81 329 TYR A O 1
ATOM 2345 N N . ASN A 1 330 ? -14.594 9.912 21.926 1.00 72.06 330 ASN A N 1
ATOM 2346 C CA . ASN A 1 330 ? -14.454 10.922 22.971 1.00 72.06 330 ASN A CA 1
ATOM 2347 C C . ASN A 1 330 ? -15.224 12.196 22.586 1.00 72.06 330 ASN A C 1
ATOM 2349 O O . ASN A 1 330 ? -14.764 12.999 21.771 1.00 72.06 330 ASN A O 1
ATOM 2353 N N . TYR A 1 331 ? -16.407 12.396 23.169 1.00 66.62 331 TYR A N 1
ATOM 2354 C CA . TYR A 1 331 ? -17.178 13.630 22.993 1.00 66.62 331 TYR A CA 1
ATOM 2355 C C . TYR A 1 331 ? -16.667 14.747 23.915 1.00 66.62 331 TYR A C 1
ATOM 2357 O O . TYR A 1 331 ? -16.201 14.512 25.031 1.00 66.62 331 TYR A O 1
ATOM 2365 N N . GLY A 1 332 ? -16.759 15.991 23.431 1.00 60.28 332 GLY A N 1
ATOM 2366 C CA . GLY A 1 332 ? -16.127 17.159 24.045 1.00 60.28 332 GLY A CA 1
ATOM 2367 C C . GLY A 1 332 ? -16.383 17.293 25.550 1.00 60.28 332 GLY A C 1
ATOM 2368 O O . GLY A 1 332 ? -17.516 17.489 25.978 1.00 60.28 332 GLY A O 1
ATOM 2369 N N . GLY A 1 333 ? -15.301 17.235 26.334 1.00 74.50 333 GLY A N 1
ATOM 2370 C CA . GLY A 1 333 ? -15.305 17.406 27.790 1.00 74.50 333 GLY A CA 1
ATOM 2371 C C . GLY A 1 333 ? -14.941 16.148 28.583 1.00 74.50 333 GLY A C 1
ATOM 2372 O O . GLY A 1 333 ? -14.538 16.292 29.730 1.00 74.50 333 GLY A O 1
ATOM 2373 N N . CYS A 1 334 ? -15.016 14.958 27.980 1.00 88.06 334 CYS A N 1
ATOM 2374 C CA . CYS A 1 334 ? -14.591 13.686 28.573 1.00 88.06 334 CYS A CA 1
ATOM 2375 C C . CYS A 1 334 ? -13.522 12.998 27.705 1.00 88.06 334 CYS A C 1
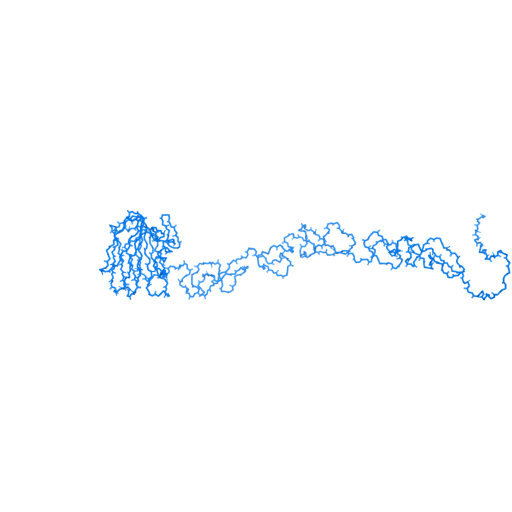ATOM 2377 O O . CYS A 1 334 ? -13.387 13.304 26.521 1.00 88.06 334 CYS A O 1
ATOM 2379 N N . ASP A 1 335 ? -12.749 12.097 28.307 1.00 92.31 335 ASP A N 1
ATOM 2380 C CA . ASP A 1 335 ? -11.728 11.287 27.632 1.00 92.31 335 ASP A CA 1
ATOM 2381 C C . ASP A 1 335 ? -11.781 9.886 28.247 1.00 92.31 335 ASP A C 1
ATOM 2383 O O . ASP A 1 335 ? -11.205 9.623 29.311 1.00 92.31 335 ASP A O 1
ATOM 2387 N N . THR A 1 336 ? -12.592 9.031 27.626 1.00 92.06 336 THR A N 1
ATOM 2388 C CA . THR A 1 336 ? -12.926 7.702 28.129 1.00 92.06 336 THR A CA 1
ATOM 2389 C C . THR A 1 336 ? -11.719 6.776 28.062 1.00 92.06 336 THR A C 1
ATOM 2391 O O . THR A 1 336 ? -11.459 6.074 29.035 1.00 92.06 336 THR A O 1
ATOM 2394 N N . ASP A 1 337 ? -10.906 6.853 27.006 1.00 91.94 337 ASP A N 1
ATOM 2395 C CA . ASP A 1 337 ? -9.692 6.035 26.873 1.00 91.94 337 ASP A CA 1
ATOM 2396 C C . ASP A 1 337 ? -8.678 6.339 27.984 1.00 91.94 337 ASP A C 1
ATOM 2398 O O . ASP A 1 337 ? -8.150 5.431 28.632 1.00 91.94 337 ASP A O 1
ATOM 2402 N N . LYS A 1 338 ? -8.425 7.626 28.274 1.00 93.69 338 LYS A N 1
ATOM 2403 C CA . LYS A 1 338 ? -7.524 8.007 29.378 1.00 93.69 338 LYS A CA 1
ATOM 2404 C C . LYS A 1 338 ? -8.080 7.646 30.745 1.00 93.69 338 LYS A C 1
ATOM 2406 O O . LYS A 1 338 ? -7.294 7.390 31.660 1.00 93.69 338 LYS A O 1
ATOM 2411 N N . LEU A 1 339 ? -9.400 7.686 30.908 1.00 95.81 339 LEU A N 1
ATOM 2412 C CA . LEU A 1 339 ? -10.048 7.254 32.137 1.00 95.81 339 LEU A CA 1
ATOM 2413 C C . LEU A 1 339 ? -9.864 5.747 32.338 1.00 95.81 339 LEU A C 1
ATOM 2415 O O . LEU A 1 339 ? -9.394 5.356 33.402 1.00 95.81 339 LEU A O 1
ATOM 2419 N N . ILE A 1 340 ? -10.161 4.927 31.326 1.00 95.38 340 ILE A N 1
ATOM 2420 C CA . ILE A 1 340 ? -9.982 3.468 31.378 1.00 95.38 340 ILE A CA 1
ATOM 2421 C C . ILE A 1 340 ? -8.537 3.142 31.735 1.00 95.38 340 ILE A C 1
ATOM 2423 O O . ILE A 1 340 ? -8.294 2.542 32.779 1.00 95.38 340 ILE A O 1
ATOM 2427 N N . ALA A 1 341 ? -7.572 3.656 30.969 1.00 96.69 341 ALA A N 1
ATOM 2428 C CA . ALA A 1 341 ? -6.155 3.391 31.209 1.00 96.69 341 ALA A CA 1
ATOM 2429 C C . ALA A 1 341 ? -5.704 3.789 32.629 1.00 96.69 341 ALA A C 1
ATOM 2431 O O . ALA A 1 341 ? -4.871 3.123 33.248 1.00 96.69 341 ALA A O 1
ATOM 2432 N N . GLY A 1 342 ? -6.241 4.884 33.176 1.00 97.62 342 GLY A N 1
ATOM 2433 C CA . GLY A 1 342 ? -5.907 5.324 34.527 1.00 97.62 342 GLY A CA 1
ATOM 2434 C C . GLY A 1 342 ? -6.591 4.514 35.635 1.00 97.62 342 GLY A C 1
ATOM 2435 O O . GLY A 1 342 ? -5.996 4.338 36.702 1.00 97.62 342 GLY A O 1
ATOM 2436 N N . VAL A 1 343 ? -7.796 3.995 35.397 1.00 98.06 343 VAL A N 1
ATOM 2437 C CA . VAL A 1 343 ? -8.502 3.079 36.308 1.00 98.06 343 VAL A CA 1
ATOM 2438 C C . VAL A 1 343 ? -7.839 1.702 36.305 1.00 98.06 343 VAL A C 1
ATOM 2440 O O . VAL A 1 343 ? -7.560 1.161 37.377 1.00 98.06 343 VAL A O 1
ATOM 2443 N N . GLU A 1 344 ? -7.493 1.171 35.136 1.00 97.94 344 GLU A N 1
ATOM 2444 C CA . GLU A 1 344 ? -6.723 -0.070 34.996 1.00 97.94 344 GLU A CA 1
ATOM 2445 C C . GLU A 1 344 ? -5.356 0.057 35.677 1.00 97.94 344 GLU A C 1
ATOM 2447 O O . GLU A 1 344 ? -4.968 -0.783 36.485 1.00 97.94 344 GLU A O 1
ATOM 2452 N N . SER A 1 345 ? -4.649 1.174 35.466 1.00 98.25 345 SER A N 1
ATOM 2453 C CA . SER A 1 345 ? -3.377 1.432 36.149 1.00 98.25 345 SER A CA 1
ATOM 2454 C C . SER A 1 345 ? -3.515 1.542 37.671 1.00 98.25 345 SER A C 1
ATOM 2456 O O . SER A 1 345 ? -2.540 1.283 38.379 1.00 98.25 345 SER A O 1
ATOM 2458 N N . TYR A 1 346 ? -4.665 1.986 38.184 1.00 98.19 346 TYR A N 1
ATOM 2459 C CA . TYR A 1 346 ? -4.903 2.100 39.623 1.00 98.19 346 TYR A CA 1
ATOM 2460 C C . TYR A 1 346 ? -5.214 0.744 40.261 1.00 98.19 346 TYR A C 1
ATOM 2462 O O . TYR A 1 346 ? -4.696 0.440 41.334 1.00 98.19 346 TYR A O 1
ATOM 2470 N N . THR A 1 347 ? -6.054 -0.051 39.601 1.00 97.81 347 THR A N 1
ATOM 2471 C CA . THR A 1 347 ? -6.554 -1.337 40.108 1.00 97.81 347 THR A CA 1
ATOM 2472 C C . THR A 1 347 ? -5.605 -2.498 39.820 1.00 97.81 347 THR A C 1
ATOM 2474 O O . THR A 1 347 ? -5.577 -3.470 40.571 1.00 97.81 347 THR A O 1
ATOM 2477 N N . GLY A 1 348 ? -4.813 -2.402 38.750 1.00 97.31 348 GLY A N 1
ATOM 2478 C CA . GLY A 1 348 ? -4.056 -3.520 38.189 1.00 97.31 348 GLY A CA 1
ATOM 2479 C C . GLY A 1 348 ? -4.926 -4.534 37.438 1.00 97.31 348 GLY A C 1
ATOM 2480 O O . GLY A 1 348 ? -4.428 -5.612 37.119 1.00 97.31 348 GLY A O 1
ATOM 2481 N N . LEU A 1 349 ? -6.199 -4.212 37.184 1.00 95.75 349 LEU A N 1
ATOM 2482 C CA . LEU A 1 349 ? -7.149 -5.037 36.440 1.00 95.75 349 LEU A CA 1
ATOM 2483 C C . LEU A 1 349 ? -7.310 -4.498 35.019 1.00 95.75 349 LEU A C 1
ATOM 2485 O O . LEU A 1 349 ? -7.185 -3.295 34.800 1.00 95.75 349 LEU A O 1
ATOM 2489 N N . THR A 1 350 ? -7.623 -5.385 34.079 1.00 94.81 350 THR A N 1
ATOM 2490 C CA . THR A 1 350 ? -8.085 -5.012 32.737 1.00 94.81 350 THR A CA 1
ATOM 2491 C C . THR A 1 350 ? -9.602 -4.878 32.757 1.00 94.81 350 THR A C 1
ATOM 2493 O O . THR A 1 350 ? -10.277 -5.658 33.432 1.00 94.81 350 THR A O 1
ATOM 2496 N N . MET A 1 351 ? -10.136 -3.878 32.056 1.00 93.81 351 MET A N 1
ATOM 2497 C CA . MET A 1 351 ? -11.571 -3.622 31.967 1.00 93.81 351 MET A CA 1
ATOM 2498 C C . MET A 1 351 ? -12.304 -4.853 31.424 1.00 93.81 351 MET A C 1
ATOM 2500 O O . MET A 1 351 ? -12.113 -5.245 30.278 1.00 93.81 351 MET A O 1
ATOM 2504 N N . ALA A 1 352 ? -13.162 -5.436 32.258 1.00 91.56 352 ALA A N 1
ATOM 2505 C CA . ALA A 1 352 ? -13.995 -6.581 31.912 1.00 91.56 352 ALA A CA 1
ATOM 2506 C C . ALA A 1 352 ? -15.287 -6.141 31.218 1.00 91.56 352 ALA A C 1
ATOM 2508 O O . ALA A 1 352 ? -15.787 -6.829 30.337 1.00 91.56 352 ALA A O 1
ATOM 2509 N N . SER A 1 353 ? -15.841 -4.993 31.604 1.00 90.50 353 SER A N 1
ATOM 2510 C CA . SER A 1 353 ? -17.020 -4.439 30.944 1.00 90.50 353 SER A CA 1
ATOM 2511 C C . SER A 1 353 ? -17.098 -2.925 31.072 1.00 90.50 353 SER A C 1
ATOM 2513 O O . SER A 1 353 ? -16.551 -2.321 31.999 1.00 90.50 353 SER A O 1
ATOM 2515 N N . PHE A 1 354 ? -17.791 -2.315 30.116 1.00 90.69 354 PHE A N 1
ATOM 2516 C CA . PHE A 1 354 ? -18.092 -0.894 30.080 1.00 90.69 354 PHE A CA 1
ATOM 2517 C C . PHE A 1 354 ? -19.563 -0.677 29.730 1.00 90.69 354 PHE A C 1
ATOM 2519 O O . PHE A 1 354 ? -20.083 -1.343 28.841 1.00 90.69 354 PHE A O 1
ATOM 2526 N N . ALA A 1 355 ? -20.209 0.295 30.367 1.00 89.31 355 ALA A N 1
ATOM 2527 C CA . ALA A 1 355 ? -21.514 0.807 29.961 1.00 89.31 355 ALA A CA 1
ATOM 2528 C C . ALA A 1 355 ? -21.518 2.341 29.987 1.00 89.31 355 ALA A C 1
ATOM 2530 O O . ALA A 1 355 ? -21.232 2.960 31.013 1.00 89.31 355 ALA A O 1
ATOM 2531 N N . GLY A 1 356 ? -21.858 2.968 28.866 1.00 88.81 356 GLY A N 1
ATOM 2532 C CA . GLY A 1 356 ? -21.794 4.410 28.662 1.00 88.81 356 GLY A CA 1
ATOM 2533 C C . GLY A 1 356 ? -23.078 4.986 28.073 1.00 88.81 356 GLY A C 1
ATOM 2534 O O . GLY A 1 356 ? -23.650 4.415 27.149 1.00 88.81 356 GLY A O 1
ATOM 2535 N N . CYS A 1 357 ? -23.518 6.138 28.579 1.00 86.31 357 CYS A N 1
ATOM 2536 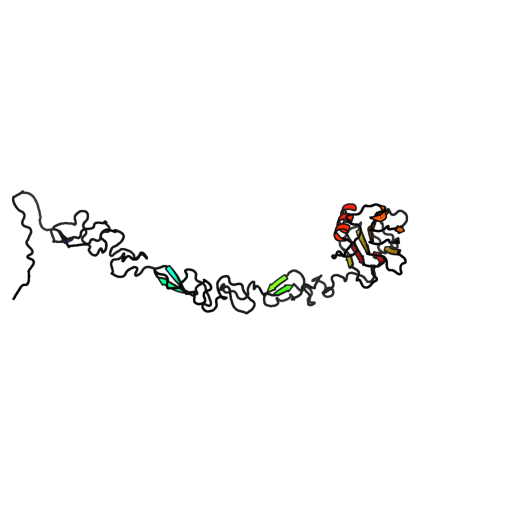C CA . CYS A 1 357 ? -24.612 6.924 28.001 1.00 86.31 357 CYS A CA 1
ATOM 2537 C C . CYS A 1 357 ? -24.289 8.416 28.041 1.00 86.31 357 CYS A C 1
ATOM 2539 O O . CYS A 1 357 ? -23.620 8.892 28.951 1.00 86.31 357 CYS A O 1
ATOM 2541 N N . TYR A 1 358 ? -24.898 9.219 27.169 1.00 87.75 358 TYR A N 1
ATOM 2542 C CA . TYR A 1 358 ? -24.948 10.662 27.429 1.00 87.75 358 TYR A CA 1
ATOM 2543 C C . TYR A 1 358 ? -25.779 10.966 28.692 1.00 87.75 358 TYR A C 1
ATOM 2545 O O . TYR A 1 358 ? -25.302 11.615 29.619 1.00 87.75 358 TYR A O 1
ATOM 2553 N N . GLN A 1 359 ? -26.999 10.426 28.771 1.00 89.19 359 GLN A N 1
ATOM 2554 C CA . GLN A 1 359 ? -27.855 10.498 29.957 1.00 89.19 359 GLN A CA 1
ATOM 2555 C C . GLN A 1 359 ? -28.328 9.110 30.369 1.00 89.19 359 GLN A C 1
ATOM 2557 O O . GLN A 1 359 ? -28.726 8.337 29.500 1.00 89.19 359 GLN A O 1
ATOM 2562 N N . ALA A 1 360 ? -28.358 8.813 31.670 1.00 89.50 360 ALA A N 1
ATOM 2563 C CA . ALA A 1 360 ? -28.932 7.566 32.179 1.00 89.50 360 ALA A CA 1
ATOM 2564 C C . ALA A 1 360 ? -29.720 7.756 33.479 1.00 89.50 360 ALA A C 1
ATOM 2566 O O . ALA A 1 360 ? -29.518 8.716 34.229 1.00 89.50 360 ALA A O 1
ATOM 2567 N N . ARG A 1 361 ? -30.615 6.802 33.757 1.00 88.06 361 ARG A N 1
ATOM 2568 C CA . ARG A 1 361 ? -31.308 6.658 35.057 1.00 88.06 361 ARG A CA 1
ATOM 2569 C C . ARG A 1 361 ? -30.766 5.509 35.888 1.00 88.06 361 ARG A C 1
ATOM 2571 O O . ARG A 1 361 ? -30.810 5.572 37.115 1.00 88.06 361 ARG A O 1
ATOM 2578 N N . SER A 1 362 ? -30.329 4.452 35.218 1.00 89.31 362 SER A N 1
ATOM 2579 C CA . SER A 1 362 ? -29.923 3.216 35.864 1.00 89.31 362 SER A CA 1
ATOM 2580 C C . SER A 1 362 ? -28.966 2.415 34.995 1.00 89.31 362 SER A C 1
ATOM 2582 O O . SER A 1 362 ? -29.113 2.401 33.771 1.00 89.31 362 SER A O 1
ATOM 2584 N N . PHE A 1 363 ? -28.074 1.694 35.659 1.00 91.38 363 PHE A N 1
ATOM 2585 C CA . PHE A 1 363 ? -27.235 0.636 35.115 1.00 91.38 363 PHE A CA 1
ATOM 2586 C C . PHE A 1 363 ? -27.575 -0.685 35.800 1.00 91.38 363 PHE A C 1
ATOM 2588 O O . PHE A 1 363 ? -28.018 -0.694 36.952 1.00 91.38 363 PHE A O 1
ATOM 2595 N N . LYS A 1 364 ? -27.317 -1.789 35.112 1.00 88.19 364 LYS A N 1
ATOM 2596 C CA . LYS A 1 364 ? -27.417 -3.143 35.622 1.00 88.19 364 LYS A CA 1
ATOM 2597 C C . LYS A 1 364 ? -26.193 -3.962 35.248 1.00 88.19 364 LYS A C 1
ATOM 2599 O O . LYS A 1 364 ? -25.728 -3.919 34.110 1.00 88.19 364 LYS A O 1
ATOM 2604 N N . VAL A 1 365 ? -25.730 -4.743 36.212 1.00 86.75 365 VAL A N 1
ATOM 2605 C CA . VAL A 1 365 ? -24.658 -5.726 36.052 1.00 86.75 365 VAL A CA 1
ATOM 2606 C C . VAL A 1 365 ? -25.281 -7.112 36.199 1.00 86.75 365 VAL A C 1
ATOM 2608 O O . VAL A 1 365 ? -25.719 -7.449 37.301 1.00 86.75 365 VAL A O 1
ATOM 2611 N N . GLU A 1 366 ? -25.342 -7.884 35.110 1.00 82.62 366 GLU A N 1
ATOM 2612 C CA . GLU A 1 366 ? -26.068 -9.170 35.023 1.00 82.62 366 GLU A CA 1
ATOM 2613 C C . GLU A 1 366 ? -25.160 -10.413 34.895 1.00 82.62 366 GLU A C 1
ATOM 2615 O O . GLU A 1 366 ? -24.048 -10.349 34.313 1.00 82.62 366 GLU A O 1
#

Foldseek 3Di:
DDDPDDPDPPDDDDPDDDDDDDDPLPDFDFAWKAFQQCPLQEHEDDTDTDRDPADPRIHRHYQFPDSVDSQAELPHDADLPQDNRNNPPDHRPPDFAAKWFAQQCPLQEGEDIDTDNDHDVRTDNHYQFPDSNDSQADAPRAAALPQDRRNNPPDHRPPHPPFQKWFAQQQPLQAGAPPIDTHSDHDPRTHRHHQADDSNDSVRRNHPPPPDPPDQFAFDDPWDKDKDADPPFDPPAEEEEFEQAADPVLVQEEEEEEQDAEEYEYEYAYAEEHEYEYHNPNNHNHQEYEYAYQYDYHYDDDPPHHYHYAYCHPHVGALQWRGDADPPDDDPPGDNVSRQVSVCVVPVGHHRMYIGYNYGRYGYHD

pLDDT: mean 86.02, std 16.47, range [32.38, 98.69]

Sequence (366 aa):
MLLFTLLSLTGCVTETGIVKGGDDDTGCAPNVVYDDLDGDGYGAGEPIAACGPAESGQVIVNGDCDDSNPDVSPAAIEQCNDVDDDCDGDVDDGVGGATWYADEDGDGVGGAMTTGCEAPDGALTTGGDCDDNNANIAPGVPELCDGVDQDCDTFIDEDAEDATTWYYDGDADGYGVEPSVKNCAQPPGFVSNDDDCDDSDAALALDCETGDPAGSVVCTGGYLPYTFTDTSATEPELILMGVYEPDPSSGGAITVDIDRGATMVLHLSSYTAVDWTINNNAGAIIDEILVSGYDAQTVNAPSGVPVTIRTAATTGTSFGYFCGYSLPYNYGGCDTDKLIAGVESYTGLTMASFAGCYQARSFKVE

Secondary structure (DSSP, 8-state):
---------------S----S-------PPEEEEE-SS-SS-BEEEEEEESSSPPTTEES-B--S-TT-TT-STT----SSSS-SS-SSSTT-S---EEEEE-SSSSS-B-SEEEESSPPTTEES-B--S-TT-TTSSTTPPP-TTS--SSSSS-SSTT-TTPEEEEE-SSSSS--EEEEEEESS--TTEES----S-TT-TT-SS-TT----S-SEEEESSPPPEEEE-TT--SSEEEEEEEEEE-TTTTTEEEEEE---SEEEEEEEESS--EEEEEESS--EEEEEEEEESS--EEEPPTT--EEEEETTTTS--BSBS----SS---TT--HHHHHHHHHHHHS--EEEEEEEEEEEEEEE-